Protein AF-A0A524LEE8-F1 (afdb_monomer_lite)

Radius of gyration: 18.77 Å; chains: 1; bounding box: 44×32×53 Å

pLDDT: mean 93.49, std 4.83, range [75.81, 98.56]

Structure (mmCIF, N/CA/C/O backbone):
data_AF-A0A524LEE8-F1
#
_entry.id   AF-A0A524LEE8-F1
#
loop_
_atom_site.group_PDB
_atom_site.id
_atom_site.type_symbol
_atom_site.label_atom_id
_atom_site.label_alt_id
_atom_site.label_comp_id
_atom_site.label_asym_id
_atom_site.label_entity_id
_atom_site.label_seq_id
_atom_site.pdbx_PDB_ins_code
_atom_site.Cartn_x
_atom_site.Cartn_y
_atom_site.Cartn_z
_atom_site.occupancy
_atom_site.B_iso_or_equiv
_atom_site.auth_seq_id
_atom_site.auth_comp_id
_atom_site.auth_asym_id
_atom_site.auth_atom_id
_atom_site.pdbx_PDB_model_num
ATOM 1 N N . MET A 1 1 ? -1.166 -15.591 4.546 1.00 90.12 1 MET A N 1
ATOM 2 C CA . MET A 1 1 ? -0.812 -14.166 4.415 1.00 90.12 1 MET A CA 1
ATOM 3 C C . MET A 1 1 ? 0.697 -14.022 4.285 1.00 90.12 1 MET A C 1
ATOM 5 O O . MET A 1 1 ? 1.405 -14.884 4.800 1.00 90.12 1 MET A O 1
ATOM 9 N N . HIS A 1 2 ? 1.173 -12.985 3.602 1.00 93.75 2 HIS A N 1
ATOM 10 C CA . HIS A 1 2 ? 2.594 -12.640 3.459 1.00 93.75 2 HIS A CA 1
ATOM 11 C C . HIS A 1 2 ? 2.936 -11.419 4.303 1.00 93.75 2 HIS A C 1
ATOM 13 O O . HIS A 1 2 ? 2.043 -10.639 4.612 1.00 93.75 2 HIS A O 1
ATOM 19 N N . VAL A 1 3 ? 4.200 -11.286 4.704 1.00 96.81 3 VAL A N 1
ATOM 20 C CA . VAL A 1 3 ? 4.709 -10.050 5.312 1.00 96.81 3 VAL A CA 1
ATOM 21 C C . VAL A 1 3 ? 5.010 -9.073 4.185 1.00 96.81 3 VAL A C 1
ATOM 23 O O . VAL A 1 3 ? 5.655 -9.454 3.213 1.00 96.81 3 VAL A O 1
ATOM 26 N N . ILE A 1 4 ? 4.554 -7.836 4.328 1.00 96.88 4 ILE A N 1
ATOM 27 C CA . ILE A 1 4 ? 4.753 -6.758 3.349 1.00 96.88 4 ILE A CA 1
ATOM 28 C C . ILE A 1 4 ? 5.341 -5.512 4.006 1.00 96.88 4 ILE A C 1
ATOM 30 O O . ILE A 1 4 ? 5.239 -4.411 3.496 1.00 96.88 4 ILE A O 1
ATOM 34 N N . GLY A 1 5 ? 5.922 -5.629 5.186 1.00 96.88 5 GLY A N 1
ATOM 35 C CA . GLY A 1 5 ? 6.502 -4.483 5.862 1.00 96.88 5 GLY A CA 1
ATOM 36 C C . GLY A 1 5 ? 6.683 -4.776 7.327 1.00 96.88 5 GLY A C 1
ATOM 37 O O . GLY A 1 5 ? 5.909 -5.527 7.923 1.00 96.88 5 GLY A O 1
ATOM 38 N N . GLU A 1 6 ? 7.714 -4.186 7.900 1.00 96.81 6 GLU A N 1
ATOM 39 C CA . GLU A 1 6 ? 7.994 -4.301 9.317 1.00 96.81 6 GLU A CA 1
ATOM 40 C C . GLU A 1 6 ? 8.474 -2.964 9.862 1.00 96.81 6 GLU A C 1
ATOM 42 O O . GLU A 1 6 ? 9.261 -2.266 9.230 1.00 96.81 6 GLU A O 1
ATOM 47 N N . ALA A 1 7 ? 8.029 -2.617 11.061 1.00 96.06 7 ALA A N 1
ATOM 48 C CA . ALA A 1 7 ? 8.667 -1.584 11.859 1.00 96.06 7 ALA A CA 1
ATOM 49 C 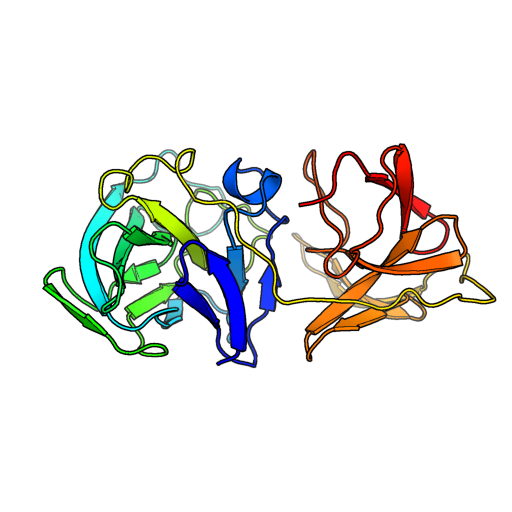C . ALA A 1 7 ? 8.424 -1.880 13.337 1.00 96.06 7 ALA A C 1
ATOM 51 O O . ALA A 1 7 ? 7.403 -2.450 13.709 1.00 96.06 7 ALA A O 1
ATOM 52 N N . LYS A 1 8 ? 9.385 -1.523 14.197 1.00 93.81 8 LYS A N 1
ATOM 53 C CA . LYS A 1 8 ? 9.302 -1.769 15.652 1.00 93.81 8 LYS A CA 1
ATOM 54 C C . LYS A 1 8 ? 9.015 -3.238 16.024 1.00 93.81 8 LYS A C 1
ATOM 56 O O . LYS A 1 8 ? 8.374 -3.497 17.031 1.00 93.81 8 LYS A O 1
ATOM 61 N N . GLY A 1 9 ? 9.487 -4.190 15.213 1.00 93.94 9 GLY A N 1
ATOM 62 C CA . GLY A 1 9 ? 9.236 -5.625 15.405 1.00 93.94 9 GLY A CA 1
ATOM 63 C C . GLY A 1 9 ? 7.819 -6.084 15.033 1.00 93.94 9 GLY A C 1
ATOM 64 O O . GLY A 1 9 ? 7.511 -7.266 15.158 1.00 93.94 9 GLY A O 1
ATOM 65 N N . ILE A 1 10 ? 6.962 -5.179 14.549 1.00 96.69 10 ILE A N 1
ATOM 66 C CA . ILE A 1 10 ? 5.590 -5.474 14.130 1.00 96.69 10 ILE A CA 1
ATOM 67 C C . ILE A 1 10 ? 5.581 -5.713 12.628 1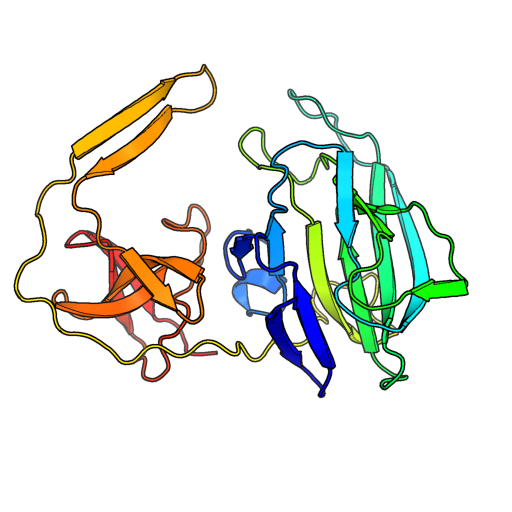.00 96.69 10 ILE A C 1
ATOM 69 O O . ILE A 1 10 ? 5.926 -4.827 11.843 1.00 96.69 10 ILE A O 1
ATOM 73 N N . LYS A 1 11 ? 5.143 -6.907 12.231 1.00 97.56 11 LYS A N 1
ATOM 74 C CA . LYS A 1 11 ? 5.019 -7.314 10.831 1.00 97.56 11 LYS A CA 1
ATOM 75 C C . LYS A 1 11 ? 3.611 -7.039 10.324 1.00 97.56 11 LYS A C 1
ATOM 77 O O . LYS A 1 11 ? 2.633 -7.488 10.916 1.00 97.56 11 LYS A O 1
ATOM 82 N N . LEU A 1 12 ? 3.519 -6.332 9.205 1.00 97.88 12 LEU A N 1
ATOM 83 C CA . LEU A 1 12 ? 2.273 -6.068 8.498 1.00 97.88 12 LEU A CA 1
ATOM 84 C C . LEU A 1 12 ? 2.023 -7.179 7.488 1.00 97.88 12 LEU A C 1
ATOM 86 O O . LEU A 1 12 ? 2.925 -7.558 6.733 1.00 97.88 12 LEU A O 1
ATOM 90 N N . HIS A 1 13 ? 0.797 -7.694 7.474 1.00 97.56 13 HIS A N 1
ATOM 91 C CA . HIS A 1 13 ? 0.438 -8.824 6.637 1.00 97.56 13 HIS A CA 1
ATOM 92 C C . HIS A 1 13 ? -0.667 -8.530 5.635 1.00 97.56 13 HIS A C 1
ATOM 94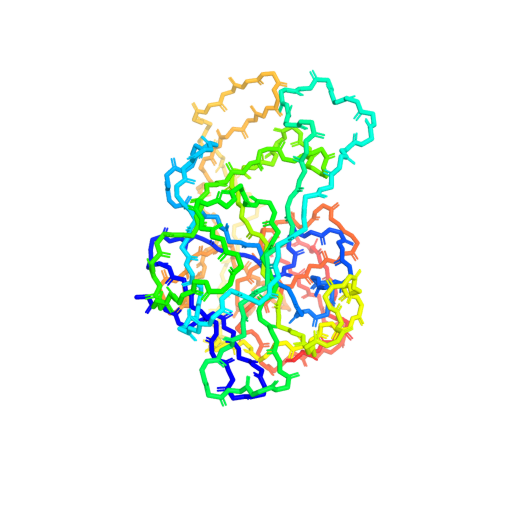 O O . HIS A 1 13 ? -1.576 -7.748 5.898 1.00 97.56 13 HIS A O 1
ATOM 100 N N . VAL A 1 14 ? -0.635 -9.265 4.524 1.00 96.19 14 VAL A N 1
ATOM 101 C CA . VAL A 1 14 ? -1.685 -9.231 3.503 1.00 96.19 14 VAL A CA 1
ATOM 102 C C . VAL A 1 14 ? -2.038 -10.625 2.980 1.00 96.19 14 VAL A C 1
ATOM 104 O O . VAL A 1 14 ? -1.241 -11.566 3.089 1.00 96.19 14 VAL A O 1
ATOM 107 N N . SER A 1 15 ? -3.251 -10.790 2.452 1.00 93.62 15 SER A N 1
ATOM 108 C CA . SER A 1 15 ? -3.676 -11.987 1.711 1.00 93.62 15 SER A CA 1
ATOM 109 C C . SER A 1 15 ? -2.759 -12.260 0.516 1.00 93.62 15 SER A C 1
ATOM 111 O O . SER A 1 15 ? -2.166 -11.343 -0.038 1.00 93.62 15 SER A O 1
ATOM 113 N N . LYS A 1 16 ? -2.581 -13.534 0.147 1.00 91.62 16 LYS A N 1
ATOM 114 C CA . LYS A 1 16 ? -1.546 -13.923 -0.833 1.00 91.62 16 LYS A CA 1
ATOM 115 C C . LYS A 1 16 ? -1.833 -13.474 -2.268 1.00 91.62 16 LYS A C 1
ATOM 117 O O . LYS A 1 16 ? -0.929 -13.423 -3.086 1.00 91.62 16 LYS A O 1
ATOM 122 N N . ASP A 1 17 ? -3.098 -13.231 -2.545 1.00 92.50 17 ASP A N 1
ATOM 123 C CA . ASP A 1 17 ? -3.688 -12.832 -3.815 1.00 92.50 17 ASP A CA 1
ATOM 124 C C . ASP A 1 17 ? -3.857 -11.312 -3.943 1.00 92.50 17 ASP A C 1
ATOM 126 O O . ASP A 1 17 ? -4.244 -10.825 -5.000 1.00 92.50 17 ASP A O 1
ATOM 130 N N . ALA A 1 18 ? -3.582 -10.555 -2.879 1.00 94.62 18 ALA A N 1
ATOM 131 C CA . ALA A 1 18 ? -3.672 -9.106 -2.910 1.00 94.62 18 ALA A CA 1
ATOM 132 C C . ALA A 1 18 ? -2.448 -8.484 -3.590 1.00 94.62 18 ALA A C 1
ATOM 134 O O . ALA A 1 18 ? -1.315 -8.945 -3.424 1.00 94.62 18 ALA A O 1
ATOM 135 N N . TYR A 1 19 ? -2.680 -7.365 -4.267 1.00 95.06 19 TYR A N 1
ATOM 136 C CA . TYR A 1 19 ? -1.620 -6.465 -4.700 1.00 95.06 19 TYR A CA 1
ATOM 137 C C . TYR A 1 19 ? -1.412 -5.382 -3.641 1.00 95.06 19 TYR A C 1
ATOM 139 O O . TYR A 1 19 ? -2.289 -5.116 -2.815 1.00 95.06 19 TYR A O 1
ATOM 147 N N . PHE A 1 20 ? -0.258 -4.728 -3.655 1.00 96.69 20 PHE A N 1
ATOM 148 C CA . PHE A 1 20 ? -0.006 -3.575 -2.801 1.00 96.69 20 PHE A CA 1
ATOM 149 C C . PHE A 1 20 ? 0.974 -2.611 -3.462 1.00 96.69 20 PHE A C 1
ATOM 151 O O . PHE A 1 20 ? 1.668 -2.974 -4.410 1.00 96.69 20 PHE A O 1
ATOM 158 N N . SER A 1 21 ? 1.034 -1.393 -2.933 1.00 97.12 21 SER A N 1
ATOM 159 C CA . SER A 1 21 ? 2.014 -0.391 -3.327 1.00 97.12 21 SER A CA 1
ATOM 160 C C . SER A 1 21 ? 2.431 0.481 -2.146 1.00 97.12 21 SER A C 1
ATOM 162 O O . SER A 1 21 ? 1.598 0.875 -1.332 1.00 97.12 21 SER A O 1
ATOM 164 N N . TYR A 1 22 ? 3.718 0.809 -2.065 1.00 96.94 22 TYR A N 1
ATOM 165 C CA . TYR A 1 22 ? 4.283 1.766 -1.113 1.00 96.94 22 TYR A CA 1
ATOM 166 C C . TYR A 1 22 ? 4.359 3.180 -1.676 1.00 96.94 22 TYR A C 1
ATOM 168 O O . TYR A 1 22 ? 4.347 4.119 -0.894 1.00 96.94 22 TYR A O 1
ATOM 176 N N . PHE A 1 23 ? 4.441 3.355 -2.996 1.00 96.00 23 PHE A N 1
ATOM 177 C CA . PHE A 1 23 ? 4.770 4.634 -3.634 1.00 96.00 23 PHE A CA 1
ATOM 178 C C . PHE A 1 23 ? 3.679 5.161 -4.584 1.00 96.00 23 PHE A C 1
ATOM 180 O O . PHE A 1 23 ? 3.813 6.265 -5.107 1.00 96.00 23 PHE A O 1
ATOM 187 N N . ASN A 1 24 ? 2.577 4.429 -4.795 1.00 94.75 24 ASN A N 1
ATOM 188 C CA . ASN A 1 24 ? 1.488 4.835 -5.695 1.00 94.75 24 ASN A CA 1
ATOM 189 C C . ASN A 1 24 ? 0.460 5.785 -5.048 1.00 94.75 24 ASN A C 1
ATOM 191 O O . ASN A 1 24 ? -0.748 5.567 -5.134 1.00 94.75 24 ASN A O 1
ATOM 195 N N . SER A 1 25 ? 0.911 6.848 -4.384 1.00 92.81 25 SER A N 1
ATOM 196 C CA . SER A 1 25 ? 0.008 7.819 -3.754 1.00 92.81 25 SER A CA 1
ATOM 197 C C . SER A 1 25 ? 0.730 9.138 -3.476 1.00 92.81 25 SER A C 1
ATOM 199 O O . SER A 1 25 ? 1.915 9.136 -3.160 1.00 92.81 25 SER A O 1
ATOM 201 N N . PRO A 1 26 ? 0.058 10.304 -3.567 1.00 91.25 26 PRO A N 1
ATOM 202 C CA . PRO A 1 26 ? 0.720 11.598 -3.410 1.00 91.25 26 PRO A CA 1
ATOM 203 C C . PRO A 1 26 ? 1.048 11.925 -1.947 1.00 91.25 26 PRO A C 1
ATOM 205 O O . PRO A 1 26 ? 1.711 12.929 -1.677 1.00 91.25 26 PRO A O 1
ATOM 208 N N . TYR A 1 27 ? 0.528 11.146 -0.995 1.00 90.81 27 TYR A N 1
ATOM 209 C CA . TYR A 1 27 ? 0.621 11.458 0.424 1.00 90.81 27 TYR A CA 1
ATOM 210 C C . TYR A 1 27 ? 2.004 11.138 0.991 1.00 90.81 27 TYR A C 1
ATOM 212 O O . TYR A 1 27 ? 2.654 10.167 0.618 1.00 90.81 27 TYR A O 1
ATOM 220 N N . SER A 1 28 ? 2.439 11.942 1.964 1.00 89.62 28 SER A N 1
ATOM 221 C CA . SER A 1 28 ? 3.804 11.900 2.507 1.00 89.62 28 SER A CA 1
ATOM 222 C C . SER A 1 28 ? 4.224 10.548 3.086 1.00 89.62 28 SER A C 1
ATOM 224 O O . SER A 1 28 ? 5.418 10.280 3.162 1.00 89.62 28 SER A O 1
ATOM 226 N N . GLY A 1 29 ? 3.275 9.718 3.531 1.00 92.31 29 GLY A N 1
ATOM 227 C CA . GLY A 1 29 ? 3.578 8.364 3.996 1.00 92.31 29 GLY A CA 1
ATOM 228 C C . GLY A 1 29 ? 4.224 7.522 2.893 1.00 92.31 29 GLY A C 1
ATOM 229 O O . GLY A 1 29 ? 5.223 6.852 3.140 1.00 92.31 29 GLY A O 1
ATOM 230 N N . HIS A 1 30 ? 3.739 7.650 1.659 1.00 95.06 30 HIS A N 1
ATOM 231 C CA . HIS A 1 30 ? 4.229 6.887 0.513 1.00 95.06 30 HIS A CA 1
ATOM 232 C C . HIS A 1 30 ? 5.615 7.344 0.062 1.00 95.06 30 HIS A C 1
ATOM 234 O O . HIS A 1 30 ? 6.507 6.525 -0.128 1.00 95.06 30 HIS A O 1
ATOM 240 N N . SER A 1 31 ? 5.881 8.653 0.056 1.00 91.06 31 SER A N 1
ATOM 241 C CA . SER A 1 31 ? 7.213 9.173 -0.293 1.00 91.06 31 SER A CA 1
ATOM 242 C C . SER A 1 31 ? 8.321 8.781 0.702 1.00 91.06 31 SER A C 1
ATOM 244 O O . SER A 1 31 ? 9.501 8.997 0.424 1.00 91.06 31 SER A O 1
ATOM 246 N N . HIS A 1 32 ? 7.965 8.249 1.876 1.00 91.19 32 HIS A N 1
ATOM 247 C CA . HIS A 1 32 ? 8.889 7.817 2.933 1.00 91.19 32 HIS A CA 1
ATOM 248 C C . HIS A 1 32 ? 8.815 6.311 3.222 1.00 91.19 32 HIS A C 1
ATOM 250 O O . HIS A 1 32 ? 9.348 5.884 4.242 1.00 91.19 32 HIS A O 1
ATOM 256 N N . ALA A 1 33 ? 8.139 5.519 2.378 1.00 93.94 33 ALA A N 1
ATOM 257 C CA . ALA A 1 33 ? 7.872 4.098 2.632 1.00 93.94 33 ALA A CA 1
ATOM 258 C C . ALA A 1 33 ? 7.288 3.831 4.037 1.00 93.94 33 ALA A C 1
ATOM 260 O O . ALA A 1 33 ? 7.629 2.858 4.701 1.00 93.94 33 ALA A O 1
ATOM 261 N N . ALA A 1 34 ? 6.430 4.728 4.520 1.00 96.12 34 ALA A N 1
ATOM 262 C CA . ALA A 1 34 ? 5.775 4.652 5.826 1.00 96.12 34 ALA A CA 1
ATOM 263 C C . ALA A 1 34 ? 4.296 4.237 5.727 1.00 96.12 34 ALA A C 1
ATOM 265 O O . ALA A 1 34 ? 3.607 4.148 6.744 1.00 96.12 34 ALA A O 1
ATOM 266 N N . ALA A 1 35 ? 3.813 4.005 4.506 1.00 96.81 35 ALA A N 1
ATOM 267 C CA . ALA A 1 35 ? 2.442 3.640 4.198 1.00 96.81 35 ALA A CA 1
ATOM 268 C C . ALA A 1 35 ? 2.382 2.596 3.080 1.00 96.81 35 ALA A C 1
ATOM 270 O O . ALA A 1 35 ? 3.295 2.514 2.256 1.00 96.81 35 A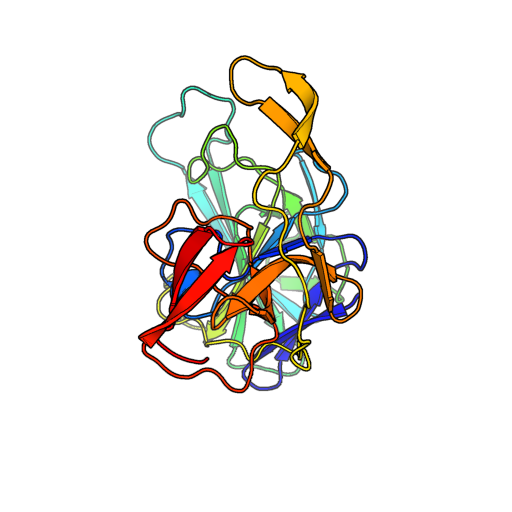LA A O 1
ATOM 271 N N . ILE A 1 36 ? 1.295 1.826 3.056 1.00 97.94 36 ILE A N 1
ATOM 272 C CA . ILE A 1 36 ? 1.016 0.842 2.012 1.00 97.94 36 ILE A CA 1
ATOM 273 C C . ILE A 1 36 ? -0.456 0.928 1.620 1.00 97.94 36 ILE A C 1
ATOM 275 O O . ILE A 1 36 ? -1.328 0.814 2.480 1.00 97.94 36 ILE A O 1
ATOM 279 N N . ASP A 1 37 ? -0.729 1.051 0.326 1.00 97.81 37 ASP A N 1
ATOM 280 C CA . ASP A 1 37 ? -2.062 0.828 -0.225 1.00 97.81 37 ASP A CA 1
ATOM 281 C C . ASP A 1 37 ? -2.182 -0.638 -0.632 1.00 97.81 37 ASP A C 1
ATOM 283 O O . ASP A 1 37 ? -1.371 -1.140 -1.409 1.00 97.81 37 ASP A O 1
ATOM 287 N N . ILE A 1 38 ? -3.179 -1.336 -0.097 1.00 97.88 38 ILE A N 1
ATOM 288 C CA . ILE A 1 38 ? -3.445 -2.749 -0.365 1.00 97.88 38 ILE A CA 1
ATOM 289 C C . ILE A 1 38 ? -4.694 -2.866 -1.224 1.00 97.88 38 ILE A C 1
ATOM 291 O O . ILE A 1 38 ? -5.772 -2.441 -0.813 1.00 97.88 38 ILE A O 1
ATOM 295 N N . TYR A 1 39 ? -4.550 -3.514 -2.374 1.00 96.69 39 TYR A N 1
ATOM 296 C CA . TYR A 1 39 ? -5.590 -3.753 -3.365 1.00 96.69 39 TYR A CA 1
ATOM 297 C C . TYR A 1 39 ? -6.053 -5.213 -3.258 1.00 96.69 39 TYR A C 1
ATOM 299 O O . TYR A 1 39 ? -5.324 -6.124 -3.671 1.00 96.69 39 TYR A O 1
ATOM 307 N N . PRO A 1 40 ? -7.242 -5.473 -2.689 1.00 94.88 40 PRO A N 1
ATOM 308 C CA . PRO A 1 40 ? -7.777 -6.824 -2.609 1.00 94.88 40 PRO A CA 1
ATOM 309 C C . PRO A 1 40 ? -8.064 -7.419 -3.993 1.00 94.88 40 PRO A C 1
ATOM 311 O O . PRO A 1 40 ? -8.454 -6.709 -4.921 1.00 94.88 40 PRO A O 1
ATOM 314 N N . TYR A 1 41 ? -7.977 -8.746 -4.098 1.00 91.31 41 TYR A N 1
ATOM 315 C CA . TYR A 1 41 ? -8.212 -9.480 -5.346 1.00 91.31 41 TYR A CA 1
ATOM 316 C C . TYR A 1 41 ? -9.649 -9.379 -5.885 1.00 91.31 41 TYR A C 1
ATOM 318 O O . TYR A 1 41 ? -9.887 -9.592 -7.065 1.00 91.31 41 TYR A O 1
ATOM 326 N N . HIS A 1 42 ? -10.641 -9.053 -5.050 1.00 84.88 42 HIS A N 1
ATOM 327 C CA . HIS A 1 42 ? -12.031 -8.972 -5.516 1.00 84.88 42 HIS A CA 1
ATOM 328 C C . HIS A 1 42 ? -12.274 -7.819 -6.500 1.00 84.88 42 HIS A C 1
ATOM 330 O O . HIS A 1 42 ? -13.295 -7.828 -7.171 1.00 84.88 42 HIS A O 1
ATOM 336 N N . HIS A 1 43 ? -11.388 -6.815 -6.564 1.00 84.12 43 HIS A N 1
ATOM 337 C CA . HIS A 1 43 ? -11.452 -5.663 -7.480 1.00 84.12 43 HIS A CA 1
ATOM 338 C C . HIS A 1 43 ? -12.773 -4.854 -7.496 1.00 84.12 43 HIS A C 1
ATOM 340 O O . HIS A 1 43 ? -12.906 -3.912 -8.273 1.00 84.12 43 HIS A O 1
ATOM 346 N N . GLU A 1 44 ? -13.717 -5.150 -6.598 1.00 89.44 44 GLU A N 1
ATOM 347 C CA . GLU A 1 44 ? -14.995 -4.446 -6.426 1.00 89.44 44 GLU A CA 1
ATOM 348 C C . GLU A 1 44 ? -15.059 -3.617 -5.131 1.00 89.44 44 GLU A C 1
ATOM 350 O O . GLU A 1 44 ? -14.539 -4.014 -4.090 1.00 89.44 44 GLU A O 1
ATOM 355 N N . TRP A 1 45 ? -15.720 -2.458 -5.168 1.00 95.06 45 TRP A N 1
ATOM 356 C CA . TRP A 1 45 ? -15.996 -1.675 -3.956 1.00 95.06 45 TRP A CA 1
ATOM 357 C C . TRP A 1 45 ? -16.981 -2.409 -3.039 1.00 95.06 45 TRP A C 1
ATOM 359 O O . TRP A 1 45 ? -17.868 -3.110 -3.515 1.00 95.06 45 TRP A O 1
ATOM 369 N N . GLY A 1 46 ? -16.845 -2.239 -1.722 1.00 96.38 46 GLY A N 1
ATOM 370 C CA . GLY A 1 46 ? -17.662 -2.950 -0.733 1.00 96.38 46 GLY A CA 1
ATOM 371 C C . GLY A 1 46 ? -17.169 -4.366 -0.412 1.00 96.38 46 GLY A C 1
ATOM 372 O O . GLY A 1 46 ? -17.699 -4.999 0.500 1.00 96.38 46 GLY A O 1
ATOM 373 N N . GLY A 1 47 ? -16.134 -4.859 -1.101 1.00 96.38 47 GLY A N 1
ATOM 374 C CA . GLY A 1 47 ? -15.506 -6.138 -0.770 1.00 96.38 47 GLY A CA 1
ATOM 375 C C . GLY A 1 47 ? -14.696 -6.096 0.538 1.00 96.38 47 GLY A C 1
ATOM 376 O O . GLY A 1 47 ? -14.401 -5.008 1.048 1.00 96.38 47 GLY A O 1
ATOM 377 N N . PRO A 1 48 ? -14.371 -7.268 1.115 1.00 97.06 48 PRO A N 1
ATOM 378 C CA . PRO A 1 48 ? -13.856 -7.392 2.476 1.00 97.06 48 PRO A CA 1
ATOM 379 C C . PRO A 1 48 ? -12.452 -6.805 2.659 1.00 97.06 48 PRO A C 1
ATOM 381 O O . PRO A 1 48 ? -11.541 -7.051 1.871 1.00 97.06 48 PRO A O 1
ATOM 384 N N . VAL A 1 49 ? -12.259 -6.108 3.778 1.00 97.81 49 VAL A N 1
ATOM 385 C CA . VAL A 1 49 ? -10.949 -5.682 4.286 1.00 97.81 49 VAL A CA 1
ATOM 386 C C . VAL A 1 49 ? -10.578 -6.570 5.464 1.00 97.81 49 VAL A C 1
ATOM 388 O O . VAL A 1 49 ? -11.385 -6.768 6.375 1.00 97.81 49 VAL A O 1
ATOM 391 N N . VAL A 1 50 ? -9.351 -7.090 5.455 1.00 97.62 50 VAL A N 1
ATOM 392 C CA . VAL A 1 50 ? -8.844 -7.997 6.490 1.00 97.62 50 VAL A CA 1
ATOM 393 C C . VAL A 1 50 ? -7.793 -7.333 7.371 1.00 97.62 50 VAL A C 1
ATOM 395 O O . VAL A 1 50 ? -7.037 -6.471 6.918 1.00 97.62 50 VAL A O 1
ATOM 398 N N . SER A 1 51 ? -7.720 -7.752 8.634 1.00 98.19 51 SER A N 1
ATOM 399 C CA . SER A 1 51 ? -6.747 -7.220 9.584 1.00 98.19 51 SER A CA 1
ATOM 400 C C . SER A 1 51 ? -5.311 -7.601 9.193 1.00 98.19 51 SER A C 1
ATOM 402 O O . SER A 1 51 ? -5.020 -8.793 9.033 1.00 98.19 51 SER A O 1
ATOM 404 N N . PRO A 1 52 ? -4.372 -6.638 9.110 1.00 97.94 52 PRO A N 1
ATOM 405 C CA . PRO A 1 52 ? -2.965 -6.923 8.831 1.00 97.94 52 PRO A CA 1
ATOM 406 C C . PRO A 1 52 ? -2.205 -7.483 10.045 1.00 97.94 52 PRO A C 1
ATOM 408 O O . PRO A 1 52 ? -1.090 -7.977 9.881 1.00 97.94 52 PRO A O 1
ATOM 411 N N . VAL A 1 53 ? -2.778 -7.409 11.252 1.00 98.31 53 VAL A N 1
ATOM 412 C CA . VAL A 1 53 ? -2.156 -7.818 12.524 1.00 98.31 53 VAL A CA 1
ATOM 413 C C . VAL A 1 53 ? -3.175 -8.485 13.456 1.00 98.31 53 VAL A C 1
ATOM 415 O O . VAL A 1 53 ? -4.380 -8.290 13.303 1.00 98.31 53 VAL A O 1
ATOM 418 N N . THR A 1 54 ? -2.699 -9.257 14.431 1.00 98.44 54 THR A N 1
ATOM 419 C CA . THR A 1 54 ? -3.518 -9.687 15.576 1.00 98.44 54 THR A CA 1
ATOM 420 C C . THR A 1 54 ? -3.472 -8.604 16.648 1.00 98.44 54 THR A C 1
ATOM 422 O O . THR A 1 54 ? -2.405 -8.050 16.921 1.00 98.44 54 THR A O 1
ATOM 425 N N . GLY A 1 55 ? -4.616 -8.267 17.238 1.00 98.19 55 GLY A N 1
ATOM 426 C CA . GLY A 1 55 ? -4.671 -7.216 18.244 1.00 98.19 55 GLY A CA 1
ATOM 427 C C . GLY A 1 55 ? -6.078 -6.764 18.599 1.00 98.19 55 GLY A C 1
ATOM 428 O O . GLY A 1 55 ? -7.063 -7.472 18.385 1.00 98.19 55 GLY A O 1
ATOM 429 N N . LYS A 1 56 ? -6.169 -5.557 19.156 1.00 98.31 56 LYS A N 1
ATOM 430 C CA . LYS A 1 56 ? -7.423 -4.960 19.623 1.00 98.31 56 LYS A CA 1
ATOM 431 C C . LYS A 1 56 ? -7.742 -3.681 18.864 1.00 98.31 56 LYS A C 1
ATOM 433 O O . LYS A 1 56 ? -6.874 -2.829 18.689 1.00 98.31 56 LYS A O 1
ATOM 438 N N . LEU A 1 57 ? -8.998 -3.505 18.464 1.00 98.38 57 LEU A N 1
ATOM 439 C CA . LEU A 1 57 ? -9.479 -2.242 17.915 1.00 98.38 57 LEU A CA 1
ATOM 440 C C . LEU A 1 57 ? -9.558 -1.219 19.048 1.00 98.38 57 LEU A C 1
ATOM 442 O O . LEU A 1 57 ? -10.412 -1.313 19.927 1.00 98.38 57 LEU A O 1
ATOM 446 N N . VAL A 1 58 ? -8.666 -0.235 19.038 1.00 97.88 58 VAL A N 1
ATOM 447 C CA . VAL A 1 58 ? -8.582 0.791 20.092 1.00 97.88 58 VAL A CA 1
ATOM 448 C C . VAL A 1 58 ? -9.204 2.116 19.681 1.00 97.88 58 VAL A C 1
ATOM 450 O O . VAL A 1 58 ? -9.438 2.969 20.535 1.00 97.88 58 VAL A O 1
ATOM 453 N N . ARG A 1 59 ? -9.456 2.311 18.381 1.00 97.94 59 ARG A N 1
ATOM 454 C CA . ARG A 1 59 ? -10.098 3.525 17.878 1.00 97.94 59 ARG A CA 1
ATOM 455 C C . ARG A 1 59 ? -10.764 3.327 16.524 1.00 97.94 59 ARG A C 1
ATOM 457 O O . ARG A 1 59 ? -10.187 2.709 15.636 1.00 97.94 59 ARG A O 1
ATOM 464 N N . ILE A 1 60 ? -11.919 3.948 16.336 1.00 98.19 60 ILE A N 1
ATOM 465 C CA . ILE A 1 60 ? -12.612 4.107 15.063 1.00 98.19 60 ILE A CA 1
ATOM 466 C C . ILE A 1 60 ? -13.046 5.568 14.957 1.00 98.19 60 ILE A C 1
ATOM 468 O O . ILE A 1 60 ? -13.721 6.117 15.824 1.00 98.19 60 ILE A O 1
ATOM 472 N N . ARG A 1 61 ? -12.673 6.231 13.866 1.00 97.69 61 ARG A N 1
ATOM 473 C CA . ARG A 1 61 ? -13.076 7.609 13.584 1.00 97.69 61 ARG A CA 1
ATOM 474 C C . ARG A 1 61 ? -13.769 7.683 12.239 1.00 97.69 61 ARG A C 1
ATOM 476 O O . ARG A 1 61 ? -13.113 7.585 11.209 1.00 97.69 61 ARG A O 1
ATOM 483 N N . LYS A 1 62 ? -15.069 7.964 12.266 1.00 97.62 62 LYS A N 1
ATOM 484 C CA . LYS A 1 62 ? -15.844 8.357 11.087 1.00 97.62 62 LYS A CA 1
ATOM 485 C C . LYS A 1 62 ? -15.637 9.846 10.799 1.00 97.62 62 LYS A C 1
ATOM 487 O O . LYS A 1 62 ? -15.721 10.668 11.711 1.00 97.62 62 LYS A O 1
ATOM 492 N N . THR A 1 63 ? -15.376 10.194 9.545 1.00 96.75 63 THR A N 1
ATOM 493 C CA . THR A 1 63 ? -15.156 11.573 9.088 1.00 96.75 63 THR A CA 1
ATOM 494 C C . THR A 1 63 ? -16.072 11.866 7.909 1.00 96.75 63 THR A C 1
ATOM 496 O O . THR A 1 63 ? -16.067 11.124 6.934 1.00 96.75 63 THR A O 1
ATOM 499 N N . THR A 1 64 ? -16.862 12.937 7.986 1.00 97.25 64 THR A N 1
ATOM 500 C CA . THR A 1 64 ? -17.662 13.414 6.848 1.00 97.25 64 THR A CA 1
ATOM 501 C C . THR A 1 64 ? -16.750 14.020 5.790 1.00 97.25 64 THR A C 1
ATOM 503 O O . THR A 1 64 ? -15.873 14.824 6.111 1.00 97.25 64 THR A O 1
ATOM 506 N N . MET A 1 65 ? -16.964 13.648 4.533 1.00 95.69 65 MET A N 1
ATOM 507 C CA . MET A 1 65 ? -16.148 14.089 3.409 1.00 95.69 65 MET A CA 1
ATOM 508 C C . MET A 1 65 ? -16.684 15.390 2.801 1.00 95.69 65 MET A C 1
ATOM 510 O O . MET A 1 65 ? -17.878 15.666 2.859 1.00 95.69 65 MET A O 1
ATOM 514 N N . GLY A 1 66 ? -15.778 16.185 2.219 1.00 93.88 66 GLY A N 1
ATOM 515 C CA . GLY A 1 66 ? -16.020 17.556 1.743 1.00 93.88 66 GLY A CA 1
ATOM 516 C C . GLY A 1 66 ? -16.943 17.673 0.526 1.00 93.88 66 GLY A C 1
ATOM 517 O O . GLY A 1 66 ? -18.101 17.293 0.579 1.00 93.88 66 GLY A O 1
ATOM 518 N N . MET A 1 67 ? -16.477 18.240 -0.587 1.00 94.25 67 MET A N 1
ATOM 519 C CA . MET A 1 67 ? -17.308 18.353 -1.796 1.00 94.25 67 MET A CA 1
ATOM 520 C C . MET A 1 67 ? -17.541 16.986 -2.445 1.00 94.25 67 MET A C 1
ATOM 522 O O . MET A 1 67 ? -16.638 16.148 -2.454 1.00 94.25 67 MET A O 1
ATOM 526 N N . LYS A 1 68 ? -18.746 16.765 -2.985 1.00 95.06 68 LYS A N 1
ATOM 527 C CA . LYS A 1 68 ? -19.083 15.556 -3.749 1.00 95.06 68 LYS A CA 1
ATOM 528 C C . LYS A 1 68 ? -18.248 15.506 -5.033 1.00 95.06 68 LYS A C 1
ATOM 530 O O . LYS A 1 68 ? -18.004 16.541 -5.648 1.00 95.06 68 LYS A O 1
ATOM 535 N N . LYS A 1 69 ? -17.800 14.309 -5.409 1.00 94.00 69 LYS A N 1
ATOM 536 C CA . LYS A 1 69 ? -17.087 14.064 -6.667 1.00 94.00 69 LYS A CA 1
ATOM 537 C C . LYS A 1 69 ? -18.078 13.850 -7.815 1.00 94.00 69 LYS A C 1
ATOM 539 O O . LYS A 1 69 ? -19.241 13.526 -7.590 1.00 94.00 69 LYS A O 1
ATOM 544 N N . GLU A 1 70 ? -17.598 14.011 -9.041 1.00 93.25 70 GLU A N 1
ATOM 545 C CA . GLU A 1 70 ? -18.383 13.788 -10.267 1.00 93.25 70 GLU A CA 1
ATOM 546 C C . GLU A 1 70 ? -18.659 12.298 -10.540 1.00 93.25 70 GLU A C 1
ATOM 548 O O . GLU A 1 70 ? -19.514 11.961 -11.349 1.00 93.25 70 GLU A O 1
ATOM 553 N N . PHE A 1 71 ? -17.989 11.401 -9.814 1.00 91.81 71 PHE A N 1
ATOM 554 C CA . PHE A 1 71 ? -18.185 9.953 -9.847 1.00 91.81 71 PHE A CA 1
ATOM 555 C C . PHE A 1 71 ? -18.724 9.437 -8.496 1.00 91.81 71 PHE A C 1
ATOM 557 O O . PHE A 1 71 ? -18.624 10.145 -7.487 1.00 91.81 71 PHE A O 1
ATOM 564 N N . PRO A 1 72 ? -19.296 8.214 -8.434 1.00 93.38 72 PRO A N 1
ATOM 565 C CA . PRO A 1 72 ? -19.845 7.657 -7.197 1.00 93.38 72 PRO A CA 1
ATOM 566 C C . PRO A 1 72 ? -18.799 7.579 -6.083 1.00 93.38 72 PRO A C 1
ATOM 568 O O . PRO A 1 72 ? -17.714 7.044 -6.289 1.00 93.38 72 PRO A O 1
ATOM 571 N N . THR A 1 73 ? -19.132 8.090 -4.902 1.00 96.50 73 THR A N 1
ATOM 572 C CA . THR A 1 73 ? -18.285 8.070 -3.701 1.00 96.50 73 THR A CA 1
ATOM 573 C C . THR A 1 73 ? -19.158 8.062 -2.461 1.00 96.50 73 THR A C 1
ATOM 575 O O . THR A 1 73 ? -20.251 8.629 -2.494 1.00 96.50 73 THR A O 1
ATOM 578 N N . GLU A 1 74 ? -18.627 7.556 -1.357 1.00 96.50 74 GLU A N 1
ATOM 579 C CA . GLU A 1 74 ? -19.262 7.676 -0.047 1.00 96.50 74 GLU A CA 1
ATOM 580 C C . GLU A 1 74 ? -19.201 9.113 0.501 1.00 96.50 74 GLU A C 1
ATOM 582 O O . GLU A 1 74 ? -18.312 9.912 0.178 1.00 96.50 74 GLU A O 1
ATOM 587 N N . ASP A 1 75 ? -20.150 9.444 1.376 1.00 96.81 75 ASP A N 1
ATOM 588 C CA . ASP A 1 75 ? -20.204 10.735 2.078 1.00 96.81 75 ASP A CA 1
ATOM 589 C C . ASP A 1 75 ? -19.290 10.773 3.313 1.00 96.81 75 ASP A C 1
ATOM 591 O O . ASP A 1 75 ? -19.077 11.830 3.916 1.00 96.81 75 ASP A O 1
ATOM 595 N N . TYR A 1 76 ? -18.728 9.622 3.683 1.00 97.00 76 TYR A N 1
ATOM 596 C CA . TYR A 1 76 ? -17.880 9.441 4.851 1.00 97.00 76 TYR A CA 1
ATOM 597 C C . TYR A 1 76 ? -16.651 8.603 4.521 1.00 97.00 76 TYR A C 1
ATOM 599 O O . TYR A 1 76 ? -16.666 7.772 3.618 1.00 97.00 76 TYR A O 1
ATOM 607 N N . ASP A 1 77 ? -15.614 8.792 5.323 1.00 97.62 77 ASP A N 1
ATOM 608 C CA . ASP A 1 77 ? -14.446 7.925 5.386 1.00 97.62 77 ASP A CA 1
ATOM 609 C C . ASP A 1 77 ? -14.182 7.517 6.838 1.00 97.62 77 ASP A C 1
ATOM 611 O O . ASP A 1 77 ? -14.713 8.118 7.782 1.00 97.62 77 ASP A O 1
ATOM 615 N N . PHE A 1 78 ? -13.359 6.497 7.027 1.00 97.94 78 PHE A N 1
ATOM 616 C CA . PHE A 1 78 ? -13.053 5.931 8.327 1.00 97.94 78 PHE A CA 1
ATOM 617 C C . PHE A 1 78 ? -11.550 5.797 8.519 1.00 97.94 78 PHE A C 1
ATOM 619 O O . PHE A 1 78 ? -10.823 5.389 7.619 1.00 97.94 78 PHE A O 1
ATOM 626 N N . GLY A 1 79 ? -11.101 6.107 9.732 1.00 97.75 79 GLY A N 1
ATOM 627 C CA . GLY A 1 79 ? -9.829 5.629 10.254 1.00 97.75 79 GLY A CA 1
ATOM 628 C C . GLY A 1 79 ? -10.077 4.596 11.344 1.00 97.75 79 GLY A C 1
ATOM 629 O O . GLY A 1 79 ? -10.875 4.842 12.246 1.00 97.75 79 GLY A O 1
ATOM 630 N N . ILE A 1 80 ? -9.380 3.470 11.285 1.00 98.56 80 ILE A N 1
ATOM 631 C CA . ILE A 1 80 ? -9.423 2.392 12.277 1.00 98.56 80 ILE A CA 1
ATOM 632 C C . ILE A 1 80 ? -8.019 2.252 12.865 1.00 98.56 80 ILE A C 1
ATOM 634 O O . ILE A 1 80 ? -7.039 2.349 12.133 1.00 98.56 80 ILE A O 1
ATOM 638 N N . ALA A 1 81 ? -7.902 2.070 14.177 1.00 98.31 81 ALA A N 1
ATOM 639 C CA . ALA A 1 81 ? -6.646 1.771 14.853 1.00 98.31 81 ALA A CA 1
ATOM 640 C C . ALA A 1 81 ? -6.726 0.397 15.502 1.00 98.31 81 ALA A C 1
ATOM 642 O O . ALA A 1 81 ? -7.564 0.177 16.381 1.00 98.31 81 ALA A O 1
ATOM 643 N N . ILE A 1 82 ? -5.818 -0.487 15.109 1.00 98.56 82 ILE A N 1
ATOM 644 C CA . ILE A 1 82 ? -5.609 -1.774 15.763 1.00 98.56 82 ILE A CA 1
ATOM 645 C C . ILE A 1 82 ? -4.298 -1.682 16.537 1.00 98.56 82 ILE A C 1
ATOM 647 O O . ILE A 1 82 ? -3.253 -1.424 15.946 1.00 98.56 82 ILE A O 1
ATOM 651 N N . GLN A 1 83 ? -4.352 -1.861 17.851 1.00 98.19 83 GLN A N 1
ATOM 652 C CA . GLN A 1 83 ? -3.167 -2.011 18.689 1.00 98.19 83 GLN A CA 1
ATOM 653 C C . GLN A 1 83 ? -2.720 -3.478 18.628 1.00 98.19 83 GLN A C 1
ATOM 655 O O . GLN A 1 83 ? -3.514 -4.343 19.015 1.00 98.19 83 GLN A O 1
ATOM 660 N N . PRO A 1 84 ? -1.514 -3.782 18.114 1.00 97.75 84 PRO A N 1
ATOM 661 C CA . PRO A 1 84 ? -0.995 -5.147 18.081 1.00 97.75 84 PRO A CA 1
ATOM 662 C C . PRO A 1 84 ? -0.848 -5.734 19.489 1.00 97.75 84 PRO A C 1
ATOM 664 O O . PRO A 1 84 ? -0.505 -5.014 20.421 1.00 97.75 84 PRO A O 1
ATOM 667 N N . GLU A 1 85 ? -1.080 -7.037 19.646 1.00 94.31 85 GLU A N 1
ATOM 668 C CA . GLU A 1 85 ? -1.020 -7.699 20.964 1.00 94.31 85 GLU A CA 1
ATOM 669 C C . GLU A 1 85 ? 0.372 -7.644 21.619 1.00 94.31 85 GLU A C 1
ATOM 671 O O . GLU A 1 85 ? 0.478 -7.466 22.829 1.00 94.31 85 GLU A O 1
ATOM 676 N N . ASP A 1 86 ? 1.430 -7.700 20.807 1.00 87.75 86 ASP A N 1
ATOM 677 C CA . ASP A 1 86 ? 2.824 -7.704 21.266 1.00 87.75 86 ASP A CA 1
ATOM 678 C C . ASP A 1 86 ? 3.440 -6.294 21.373 1.00 87.75 86 ASP A C 1
ATOM 680 O O . ASP A 1 86 ? 4.657 -6.151 21.512 1.00 87.75 86 ASP A O 1
ATOM 684 N N . CYS A 1 87 ? 2.640 -5.225 21.262 1.00 92.44 87 CYS A N 1
ATOM 685 C CA . CYS A 1 87 ? 3.150 -3.856 21.323 1.00 92.44 87 CYS A CA 1
ATOM 686 C C . CYS A 1 87 ? 2.138 -2.860 21.898 1.00 92.44 87 CYS A C 1
ATOM 688 O O . CYS A 1 87 ? 1.140 -2.500 21.273 1.00 92.44 87 CYS A O 1
ATOM 690 N N . GLU A 1 88 ? 2.456 -2.334 23.079 1.00 90.94 88 GLU A N 1
ATOM 691 C CA . GLU A 1 88 ? 1.581 -1.402 23.789 1.00 90.94 88 GLU A CA 1
ATOM 692 C C . GLU A 1 88 ? 1.688 0.049 23.286 1.00 90.94 88 GLU A C 1
ATOM 694 O O . GLU A 1 88 ? 0.751 0.823 23.468 1.00 90.94 88 GLU A O 1
ATOM 699 N N . ASP A 1 89 ? 2.786 0.450 22.635 1.00 93.62 89 ASP A N 1
ATOM 700 C CA . ASP A 1 89 ? 3.050 1.850 22.267 1.00 93.62 89 ASP A CA 1
ATOM 701 C C . ASP A 1 89 ? 2.808 2.188 20.783 1.00 93.62 89 ASP A C 1
ATOM 703 O O . ASP A 1 89 ? 2.987 3.345 20.374 1.00 93.62 89 ASP A O 1
ATOM 707 N N . ALA A 1 90 ? 2.329 1.227 19.988 1.00 96.50 90 ALA A N 1
ATOM 708 C CA . ALA A 1 90 ? 2.047 1.397 18.565 1.00 96.50 90 ALA A CA 1
ATOM 709 C C . ALA A 1 90 ? 0.617 1.000 18.172 1.00 96.50 90 ALA A C 1
ATOM 711 O O . ALA A 1 90 ? -0.079 0.256 18.858 1.00 96.50 90 ALA A O 1
ATOM 712 N N . ILE A 1 91 ? 0.189 1.503 17.017 1.00 97.75 91 ILE A N 1
ATOM 713 C CA . ILE A 1 91 ? -1.038 1.111 16.329 1.00 97.75 91 ILE A CA 1
ATOM 714 C C . ILE A 1 91 ? -0.757 0.889 14.849 1.00 97.75 91 ILE A C 1
ATOM 716 O O . ILE A 1 91 ? 0.069 1.580 14.247 1.00 97.75 91 ILE A O 1
ATOM 720 N N . VAL A 1 92 ? -1.518 -0.021 14.253 1.00 98.12 92 VAL A N 1
ATOM 721 C CA . VAL A 1 92 ? -1.730 -0.070 12.811 1.00 98.12 92 VAL A CA 1
ATOM 722 C C . VAL A 1 92 ? -2.980 0.736 12.497 1.00 98.12 92 VAL A C 1
ATOM 724 O O . VAL A 1 92 ? -4.081 0.399 12.940 1.00 98.12 92 VAL A O 1
ATOM 727 N N . ARG A 1 93 ? -2.802 1.831 11.762 1.00 98.06 93 ARG A N 1
ATOM 728 C CA . ARG A 1 93 ? -3.897 2.658 11.268 1.00 98.06 93 ARG A CA 1
ATOM 729 C C . ARG A 1 93 ? -4.339 2.149 9.907 1.00 98.06 93 ARG A C 1
ATOM 731 O O . ARG A 1 93 ? -3.496 1.884 9.061 1.00 98.06 93 ARG A O 1
ATOM 738 N N . ILE A 1 94 ? -5.647 2.058 9.707 1.00 98.38 94 ILE A N 1
ATOM 739 C CA . ILE A 1 94 ? -6.273 1.596 8.469 1.00 98.38 94 ILE A CA 1
ATOM 740 C C . ILE A 1 94 ? -7.262 2.665 8.007 1.00 98.38 94 ILE A C 1
ATOM 742 O O . ILE A 1 94 ? -8.096 3.097 8.805 1.00 98.38 94 ILE A O 1
ATOM 746 N N . LEU A 1 95 ? -7.163 3.109 6.753 1.00 97.56 95 LEU A N 1
ATOM 747 C CA . LEU A 1 95 ? -8.086 4.072 6.139 1.00 97.56 95 LEU A CA 1
ATOM 748 C C . LEU A 1 95 ? -8.867 3.434 4.983 1.00 97.56 95 LEU A C 1
ATOM 750 O O . LEU A 1 95 ? -8.482 2.380 4.474 1.00 97.56 95 LEU A O 1
ATOM 754 N N . HIS A 1 96 ? -9.947 4.096 4.557 1.00 97.38 96 HIS A N 1
ATOM 755 C CA . HIS A 1 96 ? -10.778 3.686 3.416 1.00 97.38 96 HIS A CA 1
ATOM 756 C C . HIS A 1 96 ? -11.455 2.318 3.609 1.00 97.38 96 HIS A C 1
ATOM 758 O O . HIS A 1 96 ? -11.703 1.572 2.661 1.00 97.38 96 HIS A O 1
ATOM 764 N N . CYS A 1 97 ? -11.802 2.011 4.862 1.00 98.00 97 CYS A N 1
ATOM 765 C CA . CYS A 1 97 ? -12.490 0.790 5.264 1.00 98.00 97 CYS A CA 1
ATOM 766 C C . CYS A 1 97 ? -13.710 1.126 6.131 1.00 98.00 97 CYS A C 1
ATOM 768 O O . CYS A 1 97 ? -13.546 1.617 7.246 1.00 98.00 97 CYS A O 1
ATOM 770 N N . SER A 1 98 ? -14.925 0.823 5.669 1.00 98.19 98 SER A N 1
ATOM 771 C CA . SER A 1 98 ? -16.122 0.879 6.515 1.00 98.19 98 SER A CA 1
ATOM 772 C C . SER A 1 98 ? -16.095 -0.285 7.510 1.00 98.19 98 SER A C 1
ATOM 774 O O . SER A 1 98 ? -16.195 -1.436 7.075 1.00 98.19 98 SER A O 1
ATOM 776 N N . PRO A 1 99 ? -15.952 -0.030 8.823 1.00 98.25 99 PRO A N 1
ATOM 777 C CA . PRO A 1 99 ? -15.769 -1.086 9.812 1.00 98.25 99 PRO A CA 1
ATOM 778 C C . PRO A 1 99 ? -17.047 -1.909 10.011 1.00 98.25 99 PRO A C 1
ATOM 780 O O . PRO A 1 99 ? -18.147 -1.359 10.056 1.00 98.25 99 PRO A O 1
ATOM 783 N N . SER A 1 100 ? -16.893 -3.220 10.200 1.00 98.12 100 SER A N 1
ATOM 784 C CA . SER A 1 100 ? -17.957 -4.131 10.663 1.00 98.12 100 SER A CA 1
ATOM 785 C C . SER A 1 100 ? -17.857 -4.457 12.158 1.00 98.12 100 SER A C 1
ATOM 787 O O . SER A 1 100 ? -18.724 -5.135 12.705 1.00 98.12 100 SER A O 1
ATOM 789 N N . LEU A 1 101 ? -16.792 -3.983 12.806 1.00 97.88 101 LEU A N 1
ATOM 790 C CA . LEU A 1 101 ? -16.458 -4.198 14.213 1.00 97.88 101 LEU A CA 1
ATOM 791 C C . LEU A 1 101 ? -16.516 -2.875 14.990 1.00 97.88 101 LEU A C 1
ATOM 793 O O . LEU A 1 101 ? -16.579 -1.793 14.399 1.00 97.88 101 LEU A O 1
ATOM 797 N N . LYS A 1 102 ? -16.475 -2.950 16.322 1.00 98.06 102 LYS A N 1
ATOM 798 C CA . LYS A 1 102 ? -16.483 -1.788 17.226 1.00 98.06 102 LYS A CA 1
ATOM 799 C C . LYS A 1 102 ? -15.178 -1.673 18.013 1.00 98.06 102 LYS A C 1
ATOM 801 O O . LYS A 1 102 ? -14.410 -2.622 18.151 1.00 98.06 102 LYS A O 1
ATOM 806 N N . GLU A 1 103 ? -14.933 -0.482 18.556 1.00 98.50 103 GLU A N 1
ATOM 807 C CA . GLU A 1 103 ? -13.850 -0.279 19.519 1.00 98.50 103 GLU A CA 1
ATOM 808 C C . GLU A 1 103 ? -14.005 -1.246 20.701 1.00 98.50 103 GLU A C 1
ATOM 810 O O . GLU A 1 103 ? -15.099 -1.433 21.236 1.00 98.50 103 GLU A O 1
ATOM 815 N N . GLY A 1 104 ? -12.896 -1.856 21.109 1.00 98.31 104 GLY A N 1
ATOM 816 C CA . GLY A 1 104 ? -12.860 -2.883 22.140 1.00 98.31 104 GLY A CA 1
ATOM 817 C C . GLY A 1 104 ? -12.815 -4.314 21.605 1.00 98.31 104 GLY A C 1
ATOM 818 O O . GLY A 1 104 ? -12.365 -5.185 22.348 1.00 98.31 104 GLY A O 1
ATOM 819 N N . ASP A 1 105 ? -13.216 -4.551 20.354 1.00 98.56 105 ASP A N 1
ATOM 820 C CA . ASP A 1 105 ? -13.181 -5.884 19.751 1.00 98.56 105 ASP A CA 1
ATOM 821 C C . ASP A 1 105 ? -11.735 -6.350 19.500 1.00 98.56 105 ASP A C 1
ATOM 823 O O . ASP A 1 105 ? -10.843 -5.553 19.189 1.00 98.56 105 ASP A O 1
ATOM 827 N N . SER A 1 106 ? -11.510 -7.657 19.629 1.00 98.44 106 SER A N 1
ATOM 828 C CA . SER A 1 106 ? -10.253 -8.322 19.277 1.00 98.44 106 SER A CA 1
ATOM 829 C C . SER A 1 106 ? -10.352 -8.941 17.890 1.00 98.44 106 SER A C 1
ATOM 831 O O . SER A 1 106 ? -11.409 -9.436 17.506 1.00 98.44 106 SER A O 1
ATOM 833 N N . VAL A 1 107 ? -9.240 -8.941 17.163 1.00 98.31 107 VAL A N 1
ATOM 834 C CA . VAL A 1 107 ? -9.129 -9.532 15.827 1.00 98.31 107 VAL A CA 1
ATOM 835 C C . VAL A 1 107 ? -7.855 -10.346 15.722 1.00 98.31 107 VAL A C 1
ATOM 837 O O . VAL A 1 107 ? -6.804 -9.938 16.219 1.00 98.31 107 VAL A O 1
ATOM 840 N N . ALA A 1 108 ? -7.935 -11.477 15.037 1.00 98.25 108 ALA A N 1
ATOM 841 C CA . ALA A 1 108 ? -6.771 -12.166 14.527 1.00 98.25 108 ALA A CA 1
ATOM 842 C C . ALA A 1 108 ? -6.351 -11.566 13.182 1.00 98.25 108 ALA A C 1
ATOM 844 O O . ALA A 1 108 ? -7.150 -11.035 12.405 1.00 98.25 108 ALA A O 1
ATOM 845 N N . ARG A 1 109 ? -5.061 -11.681 12.875 1.00 97.50 109 ARG A N 1
ATOM 846 C CA . ARG A 1 109 ? -4.549 -11.407 11.534 1.00 97.50 109 ARG A CA 1
ATOM 847 C C . ARG A 1 109 ? -5.348 -12.200 10.486 1.00 97.50 109 ARG A C 1
ATOM 849 O O . ARG A 1 109 ? -5.381 -13.429 10.540 1.00 97.50 109 ARG A O 1
ATOM 856 N N . GLY A 1 110 ? -5.870 -11.500 9.481 1.00 97.50 110 GLY A N 1
ATOM 857 C CA . GLY A 1 110 ? -6.674 -12.075 8.401 1.00 97.50 110 GLY A CA 1
ATOM 858 C C . GLY A 1 110 ? -8.181 -12.071 8.657 1.00 97.50 110 GLY A C 1
ATOM 859 O O . GLY A 1 110 ? -8.932 -12.316 7.716 1.00 97.50 110 GLY A O 1
ATOM 860 N N . ASP A 1 111 ? -8.630 -11.746 9.872 1.00 98.25 111 ASP A N 1
ATOM 861 C CA . ASP A 1 111 ? -10.055 -11.576 10.150 1.00 98.25 111 ASP A CA 1
ATOM 862 C C . ASP A 1 111 ? -10.614 -10.388 9.369 1.00 98.25 111 ASP A C 1
ATOM 864 O O . ASP A 1 111 ? -9.947 -9.363 9.205 1.00 98.25 111 ASP A O 1
ATOM 868 N N . VAL A 1 112 ? -11.857 -10.509 8.904 1.00 98.12 112 VAL A N 1
ATOM 869 C CA . VAL A 1 112 ? -12.564 -9.411 8.240 1.00 98.12 112 VAL A CA 1
ATOM 870 C C . VAL A 1 112 ? -12.900 -8.334 9.270 1.00 98.12 112 VAL A C 1
ATOM 872 O O . VAL A 1 112 ? -13.589 -8.594 10.254 1.00 98.12 112 VAL A O 1
ATOM 875 N N . ILE A 1 113 ? -12.434 -7.112 9.020 1.00 98.38 113 ILE A N 1
ATOM 876 C CA . ILE A 1 113 ? -12.649 -5.948 9.895 1.00 98.38 113 ILE A CA 1
ATOM 877 C C . ILE A 1 113 ? -13.634 -4.934 9.313 1.00 98.38 113 ILE A C 1
ATOM 879 O O . ILE A 1 113 ? -14.044 -3.994 9.999 1.00 98.38 113 ILE A O 1
ATOM 883 N N . GLY A 1 114 ? -14.001 -5.103 8.045 1.00 98.25 114 GLY A N 1
ATOM 884 C CA . GLY A 1 114 ? -14.885 -4.195 7.339 1.00 98.25 114 GLY A CA 1
ATOM 885 C C . GLY A 1 114 ? -14.884 -4.425 5.836 1.00 98.25 114 GLY A C 1
ATOM 886 O O . GLY A 1 114 ? -14.586 -5.519 5.358 1.00 98.25 114 GLY A O 1
ATOM 887 N N . SER A 1 115 ? -15.220 -3.374 5.096 1.00 98.19 115 SER A N 1
ATOM 888 C CA . SER A 1 115 ? -15.315 -3.380 3.635 1.00 98.19 115 SER A CA 1
ATOM 889 C C . SER A 1 115 ? -14.677 -2.139 3.019 1.00 98.19 115 SER A C 1
ATOM 891 O O . SER A 1 115 ? -14.677 -1.065 3.622 1.00 98.19 115 SER A O 1
ATOM 893 N N . THR A 1 116 ? -14.124 -2.282 1.816 1.00 97.81 116 THR A N 1
ATOM 894 C CA . THR A 1 116 ? -13.545 -1.165 1.059 1.00 97.81 116 THR A CA 1
ATOM 895 C C . THR A 1 116 ? -14.613 -0.118 0.757 1.00 97.81 116 THR A C 1
ATOM 897 O O . THR A 1 116 ? -15.736 -0.453 0.381 1.00 97.81 116 THR A O 1
ATOM 900 N N . ILE A 1 117 ? -14.263 1.162 0.885 1.00 96.88 117 ILE A N 1
ATOM 901 C CA . ILE A 1 117 ? -15.154 2.275 0.538 1.00 96.88 117 ILE A CA 1
ATOM 902 C C . ILE A 1 117 ? -14.525 3.182 -0.503 1.00 96.88 117 ILE A C 1
ATOM 904 O O . ILE A 1 117 ? -13.335 3.488 -0.446 1.00 96.88 117 ILE A O 1
ATOM 908 N N . ARG A 1 118 ? -15.345 3.682 -1.430 1.00 96.12 118 ARG A N 1
ATOM 909 C CA . ARG A 1 118 ? -14.887 4.645 -2.431 1.00 96.12 118 ARG A CA 1
ATOM 910 C C . ARG A 1 118 ? -14.864 6.049 -1.834 1.00 96.12 118 ARG A C 1
ATOM 912 O O . ARG A 1 118 ? -15.845 6.789 -1.908 1.00 96.12 118 ARG A O 1
ATOM 919 N N . SER A 1 119 ? -13.744 6.393 -1.205 1.00 95.12 119 SER A N 1
ATOM 920 C CA . SER A 1 119 ? -13.536 7.687 -0.552 1.00 95.12 119 SER A CA 1
ATOM 921 C C . SER A 1 119 ? -13.433 8.845 -1.551 1.00 95.12 119 SER A C 1
ATOM 923 O O . SER A 1 119 ? -12.937 8.694 -2.668 1.00 95.12 119 SER A O 1
ATOM 925 N N . ARG A 1 120 ? -13.817 10.055 -1.121 1.00 96.12 120 ARG A N 1
ATOM 926 C CA . ARG A 1 120 ? -13.622 11.290 -1.907 1.00 96.12 120 ARG A CA 1
ATOM 927 C C . ARG A 1 120 ? -12.159 11.742 -1.992 1.00 96.12 120 ARG A C 1
ATOM 929 O O . ARG A 1 120 ? -11.878 12.718 -2.687 1.00 96.12 120 ARG A O 1
ATOM 936 N N . TYR A 1 121 ? -11.234 11.065 -1.309 1.00 92.88 121 TYR A N 1
ATOM 937 C CA . TYR A 1 121 ? -9.796 11.244 -1.539 1.00 92.88 121 TYR A CA 1
ATOM 938 C C . TYR A 1 121 ? -9.329 10.651 -2.874 1.00 92.88 121 TYR A C 1
ATOM 940 O O . TYR A 1 121 ? -8.306 11.077 -3.404 1.00 92.88 121 TYR A O 1
ATOM 948 N N . PHE A 1 122 ? -10.086 9.711 -3.440 1.00 93.56 122 PHE A N 1
ATOM 949 C CA . PHE A 1 122 ? -9.722 9.028 -4.673 1.00 93.56 122 PHE A CA 1
ATOM 950 C C . PHE A 1 122 ? -10.030 9.841 -5.933 1.00 93.56 122 PHE A C 1
ATOM 952 O O . PHE A 1 122 ? -10.719 10.868 -5.893 1.00 93.56 122 PHE A O 1
ATOM 959 N N . ASN A 1 123 ? -9.504 9.357 -7.059 1.00 91.38 123 ASN A N 1
ATOM 960 C CA . ASN A 1 123 ? -9.873 9.781 -8.407 1.00 91.38 123 ASN A CA 1
ATOM 961 C C . ASN A 1 123 ? -10.738 8.707 -9.081 1.00 91.38 123 ASN A C 1
ATOM 963 O O . ASN A 1 123 ? -10.902 7.605 -8.554 1.00 91.38 123 ASN A O 1
ATOM 967 N N . TYR A 1 124 ? -11.306 9.023 -10.248 1.00 89.50 124 TYR A N 1
ATOM 968 C CA . TYR A 1 124 ? -12.223 8.109 -10.935 1.00 89.50 124 TYR A CA 1
ATOM 969 C C . TYR A 1 124 ? -11.550 6.779 -11.319 1.00 89.50 124 TYR A C 1
ATOM 971 O O . TYR A 1 124 ? -12.185 5.736 -11.200 1.00 89.50 124 TYR A O 1
ATOM 979 N N . TRP A 1 125 ? -10.259 6.807 -11.670 1.00 87.75 125 TRP A N 1
ATOM 980 C CA . TRP A 1 125 ? -9.455 5.641 -12.066 1.00 87.75 125 TRP A CA 1
ATOM 981 C C . TRP A 1 125 ? -8.907 4.818 -10.895 1.00 87.75 125 TRP A C 1
ATOM 983 O O . TRP A 1 125 ? -8.266 3.789 -11.095 1.00 87.75 125 TRP A O 1
ATOM 993 N N . THR A 1 126 ? -9.093 5.279 -9.660 1.00 90.94 126 THR A N 1
ATOM 994 C CA . THR A 1 126 ? -8.587 4.573 -8.486 1.00 90.94 126 THR A CA 1
ATOM 995 C C . THR A 1 126 ? -9.420 3.316 -8.241 1.00 90.94 126 THR A C 1
ATOM 997 O O . THR A 1 126 ? -10.637 3.404 -8.080 1.00 90.94 126 THR A O 1
ATOM 1000 N N . GLY A 1 127 ? -8.766 2.153 -8.204 1.00 91.56 127 GLY A N 1
ATOM 1001 C CA . GLY A 1 127 ? -9.407 0.878 -7.877 1.00 91.56 127 GLY A CA 1
ATOM 1002 C C . GLY A 1 127 ? -9.638 0.683 -6.369 1.00 91.56 127 GLY A C 1
ATOM 1003 O O . GLY A 1 127 ? -9.069 1.427 -5.560 1.00 91.56 127 GLY A O 1
ATOM 1004 N N . PRO A 1 128 ? -10.442 -0.320 -5.970 1.00 95.19 128 PRO A N 1
ATOM 1005 C CA . PRO A 1 128 ? -10.680 -0.645 -4.566 1.00 95.19 128 PRO A CA 1
ATOM 1006 C C . PRO A 1 128 ? -9.398 -1.006 -3.825 1.00 95.19 128 PRO A C 1
ATOM 1008 O O . PRO A 1 128 ? -8.687 -1.933 -4.208 1.00 95.19 128 PRO A O 1
ATOM 1011 N N . HIS A 1 129 ? -9.119 -0.275 -2.751 1.00 97.31 129 HIS A N 1
ATOM 1012 C CA . HIS A 1 129 ? -7.995 -0.536 -1.864 1.00 97.31 129 HIS A CA 1
ATOM 1013 C C . HIS A 1 129 ? -8.259 0.036 -0.472 1.00 97.31 129 HIS A C 1
ATOM 1015 O O . HIS A 1 129 ? -9.183 0.827 -0.269 1.00 97.31 129 HIS A O 1
ATOM 1021 N N . TYR A 1 130 ? -7.427 -0.370 0.479 1.00 97.81 130 TYR A N 1
ATOM 1022 C CA . TYR A 1 130 ? -7.355 0.220 1.807 1.00 97.81 130 TYR A CA 1
ATOM 1023 C C . TYR A 1 130 ? -5.911 0.581 2.131 1.00 97.81 130 TYR A C 1
ATOM 1025 O O . TYR A 1 130 ? -4.969 -0.076 1.693 1.00 97.81 130 TYR A O 1
ATOM 1033 N N . HIS A 1 131 ? -5.750 1.647 2.898 1.00 97.88 131 HIS A N 1
ATOM 1034 C CA . HIS A 1 131 ? -4.449 2.209 3.228 1.00 97.88 131 HIS A CA 1
ATOM 1035 C C . HIS A 1 131 ? -4.046 1.785 4.632 1.00 97.88 131 HIS A C 1
ATOM 1037 O O . HIS A 1 131 ? -4.876 1.867 5.542 1.00 97.88 131 HIS A O 1
ATOM 1043 N N . ILE A 1 132 ? -2.792 1.380 4.829 1.00 98.00 132 ILE A N 1
ATOM 1044 C CA . ILE A 1 132 ? -2.264 1.017 6.144 1.00 98.00 132 ILE A CA 1
ATOM 1045 C C . ILE A 1 132 ? -0.965 1.742 6.487 1.00 98.00 132 ILE A C 1
ATOM 1047 O O . ILE A 1 132 ? -0.097 1.949 5.642 1.00 98.00 132 ILE A O 1
ATOM 1051 N N . GLU A 1 133 ? -0.814 2.065 7.769 1.00 97.69 133 GLU A N 1
ATOM 1052 C CA . GLU A 1 133 ? 0.386 2.678 8.340 1.00 97.69 133 GLU A CA 1
ATOM 1053 C C . GLU A 1 133 ? 0.649 2.121 9.738 1.00 97.69 133 GLU A C 1
ATOM 1055 O O . GLU A 1 133 ? -0.288 1.889 10.506 1.00 97.69 133 GLU A O 1
ATOM 1060 N N . LEU A 1 134 ? 1.921 1.987 10.111 1.00 97.25 134 LEU A N 1
ATOM 1061 C CA . LEU A 1 134 ? 2.312 1.731 11.495 1.00 97.25 134 LEU A CA 1
ATOM 1062 C C . LEU A 1 134 ? 2.754 3.040 12.154 1.00 97.25 134 LEU A C 1
ATOM 1064 O O . LEU A 1 134 ? 3.599 3.749 11.614 1.00 97.25 134 LEU A O 1
ATOM 1068 N N . MET A 1 135 ? 2.227 3.367 13.333 1.00 95.94 135 MET A N 1
ATOM 1069 C CA . MET A 1 135 ? 2.551 4.616 14.035 1.00 95.94 135 MET A CA 1
ATOM 1070 C C . MET A 1 135 ? 2.445 4.489 15.551 1.00 95.94 135 MET A C 1
ATOM 1072 O O . MET A 1 135 ? 1.937 3.501 16.070 1.00 95.94 135 MET A O 1
ATOM 1076 N N . ARG A 1 136 ? 2.901 5.517 16.274 1.00 94.88 136 ARG A N 1
ATOM 1077 C CA . ARG A 1 136 ? 2.716 5.622 17.730 1.00 94.88 136 ARG A CA 1
ATOM 1078 C C . ARG A 1 136 ? 1.231 5.640 18.104 1.00 94.88 136 ARG A C 1
ATOM 1080 O O . ARG A 1 136 ? 0.427 6.274 17.417 1.00 94.88 136 ARG A O 1
ATOM 1087 N N . LEU A 1 137 ? 0.891 5.051 19.249 1.00 92.62 137 LEU A N 1
ATOM 1088 C CA . LEU A 1 137 ? -0.477 4.983 19.784 1.00 92.62 137 LEU A CA 1
ATOM 1089 C C . LEU A 1 137 ? -1.183 6.358 19.855 1.00 92.62 137 LEU A C 1
ATOM 1091 O O . LEU A 1 137 ? -2.359 6.492 19.518 1.00 92.62 137 LEU A O 1
ATOM 1095 N N . ASP A 1 138 ? -0.453 7.412 20.228 1.00 91.00 138 ASP A N 1
ATOM 1096 C CA . ASP A 1 138 ? -0.950 8.792 20.378 1.00 91.00 138 ASP A CA 1
ATOM 1097 C C . ASP A 1 138 ? -1.033 9.597 19.060 1.00 91.00 138 ASP A C 1
ATOM 1099 O O . ASP A 1 138 ? -1.380 10.790 19.041 1.00 91.00 138 ASP A O 1
ATOM 1103 N N . SER A 1 139 ? -0.692 8.960 17.941 1.00 94.12 139 SER A N 1
ATOM 1104 C CA . SER A 1 139 ? -0.489 9.619 16.651 1.00 94.12 139 SER A CA 1
ATOM 1105 C C . SER A 1 139 ? -1.589 9.341 15.634 1.00 94.12 139 SER A C 1
ATOM 1107 O O . SER A 1 139 ? -1.531 9.879 14.535 1.00 94.12 139 SER A O 1
ATOM 1109 N N . PHE A 1 140 ? -2.659 8.644 16.027 1.00 92.94 140 PHE A N 1
ATOM 1110 C CA . PHE A 1 140 ? -3.791 8.295 15.163 1.00 92.94 140 PHE A CA 1
ATOM 1111 C C . PHE A 1 140 ? -4.279 9.386 14.179 1.00 92.94 140 PHE A C 1
ATOM 1113 O O . PHE A 1 140 ? -4.548 9.047 13.030 1.00 92.94 140 PHE A O 1
ATOM 1120 N N . PRO A 1 141 ? -4.418 10.684 14.531 1.00 89.62 141 PRO A N 1
ATOM 1121 C CA . PRO A 1 141 ? -4.856 11.699 13.565 1.00 89.62 141 PRO A CA 1
ATOM 1122 C C . PRO A 1 141 ? -3.743 12.253 12.650 1.00 89.62 141 PRO A C 1
ATOM 1124 O O . PRO A 1 141 ? -4.044 13.060 11.776 1.00 89.62 141 PRO A O 1
ATOM 1127 N N . ARG A 1 142 ? -2.471 11.882 12.844 1.00 86.62 142 ARG A N 1
ATOM 1128 C CA . ARG A 1 142 ? -1.287 12.517 12.234 1.00 86.62 142 ARG A CA 1
ATOM 1129 C C . ARG A 1 142 ? -0.498 11.519 11.371 1.00 86.62 142 ARG A C 1
ATOM 1131 O O . ARG A 1 142 ? 0.418 10.879 11.870 1.00 86.62 142 ARG A O 1
ATOM 1138 N N . SER A 1 143 ? -0.798 11.458 10.068 1.00 78.00 143 SER A N 1
ATOM 1139 C CA . SER A 1 143 ? -0.078 10.610 9.085 1.00 78.00 143 SER A CA 1
ATOM 1140 C C . SER A 1 143 ? 1.431 10.873 9.030 1.00 78.00 143 SER A C 1
ATOM 1142 O O . SER A 1 143 ? 2.227 9.982 8.782 1.00 78.00 143 SER A O 1
ATOM 1144 N N . THR A 1 144 ? 1.869 12.101 9.311 1.00 84.25 144 THR A N 1
ATOM 1145 C CA . THR A 1 144 ? 3.296 12.476 9.302 1.00 84.25 144 THR A CA 1
ATOM 1146 C C . THR A 1 144 ? 4.113 11.865 10.447 1.00 84.25 144 THR A C 1
ATOM 1148 O O . THR A 1 144 ? 5.305 12.138 10.564 1.00 84.25 144 THR A O 1
ATOM 1151 N N . ARG A 1 145 ? 3.483 11.079 11.327 1.00 89.06 145 ARG A N 1
ATOM 1152 C CA . ARG A 1 145 ? 4.114 10.399 12.468 1.00 89.06 145 ARG A CA 1
ATOM 1153 C C . ARG A 1 145 ? 4.198 8.878 12.283 1.00 89.06 145 ARG A C 1
ATOM 1155 O O . ARG A 1 145 ? 4.529 8.184 13.244 1.00 89.06 145 ARG A O 1
ATOM 1162 N N . SER A 1 146 ? 3.901 8.380 11.084 1.00 94.69 146 SER A N 1
ATOM 1163 C CA . SER A 1 146 ? 4.078 6.977 10.713 1.00 94.69 1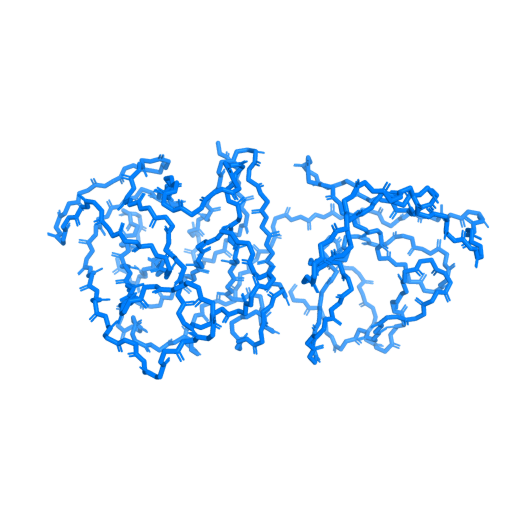46 SER A CA 1
ATOM 1164 C C . SER A 1 146 ? 5.555 6.587 10.727 1.00 94.69 146 SER A C 1
ATOM 1166 O O . SER A 1 146 ? 6.433 7.387 10.396 1.00 94.69 146 SER A O 1
ATOM 1168 N N . TYR A 1 147 ? 5.839 5.364 11.162 1.00 95.94 147 TYR A N 1
ATOM 1169 C CA . TYR A 1 147 ? 7.175 4.794 11.098 1.00 95.94 147 TYR A CA 1
ATOM 1170 C C . TYR A 1 147 ? 7.489 4.410 9.654 1.00 95.94 147 TYR A C 1
ATOM 1172 O O . TYR A 1 147 ? 6.670 3.779 8.990 1.00 95.94 147 TYR A O 1
ATOM 1180 N N . GLN A 1 148 ? 8.693 4.744 9.193 1.00 95.88 148 GLN A N 1
ATOM 1181 C CA . GLN A 1 148 ? 9.232 4.165 7.966 1.00 95.88 148 GLN A CA 1
ATOM 1182 C C . GLN A 1 148 ? 9.313 2.644 8.120 1.00 95.88 148 GLN A C 1
ATOM 1184 O O . GLN A 1 148 ? 9.762 2.142 9.155 1.00 95.88 148 GLN A O 1
ATOM 1189 N N . LEU A 1 149 ? 8.856 1.930 7.097 1.00 96.81 149 LEU A N 1
ATOM 1190 C CA . LEU A 1 149 ? 8.817 0.479 7.066 1.00 96.81 149 LEU A CA 1
ATOM 1191 C C . LEU A 1 149 ? 10.114 -0.066 6.475 1.00 96.81 149 LEU A C 1
ATOM 1193 O O . LEU A 1 149 ? 10.646 0.449 5.496 1.00 96.81 149 LEU A O 1
ATOM 1197 N N . THR A 1 150 ? 10.591 -1.165 7.044 1.00 95.75 150 THR A N 1
ATOM 1198 C CA . THR A 1 150 ? 11.544 -2.053 6.389 1.00 95.75 150 THR A CA 1
ATOM 1199 C C . THR A 1 150 ? 10.780 -2.974 5.447 1.00 95.75 150 THR A C 1
ATOM 1201 O O . THR A 1 150 ? 9.859 -3.683 5.862 1.00 95.75 150 THR A O 1
ATOM 1204 N N . LEU A 1 151 ? 11.164 -2.966 4.172 1.00 94.06 151 LEU A N 1
ATOM 1205 C CA . LEU A 1 151 ? 10.557 -3.801 3.140 1.00 94.06 151 LEU A CA 1
ATOM 1206 C C . LEU A 1 151 ? 11.256 -5.172 3.117 1.00 94.06 151 LEU A C 1
ATOM 1208 O O . LEU A 1 151 ? 12.486 -5.222 3.070 1.00 94.06 151 LEU A O 1
ATOM 1212 N N . PRO A 1 152 ? 10.516 -6.297 3.123 1.00 93.69 152 PRO A N 1
ATOM 1213 C CA . PRO A 1 152 ? 11.114 -7.633 3.172 1.00 93.69 152 PRO A CA 1
ATOM 1214 C C . PRO A 1 152 ? 11.649 -8.120 1.814 1.00 93.69 152 PRO A C 1
ATOM 1216 O O . PRO A 1 152 ? 12.113 -9.251 1.718 1.00 93.69 152 PRO A O 1
ATOM 1219 N N . PHE A 1 153 ? 11.590 -7.288 0.773 1.00 94.94 153 PHE A N 1
ATOM 1220 C CA . PHE A 1 153 ? 11.839 -7.677 -0.611 1.00 94.94 153 PHE A CA 1
ATOM 1221 C C . PHE A 1 153 ? 13.266 -7.366 -1.043 1.00 94.94 153 PHE A C 1
ATOM 1223 O O . PHE A 1 153 ? 13.752 -6.246 -0.874 1.00 94.94 153 PHE A O 1
ATOM 1230 N N . ARG A 1 154 ? 13.929 -8.351 -1.651 1.00 94.94 154 ARG A N 1
ATOM 1231 C CA . ARG A 1 154 ? 15.285 -8.212 -2.190 1.00 94.94 154 ARG A CA 1
ATOM 1232 C C . ARG A 1 154 ? 15.344 -8.789 -3.590 1.00 94.94 154 ARG A C 1
ATOM 1234 O O . ARG A 1 154 ? 14.802 -9.861 -3.842 1.00 94.94 154 ARG A O 1
ATOM 1241 N N . PHE A 1 155 ? 16.028 -8.087 -4.481 1.00 95.81 155 PHE A N 1
ATOM 1242 C CA . PHE A 1 155 ? 16.255 -8.537 -5.840 1.00 95.81 155 PHE A CA 1
ATOM 1243 C C . PHE A 1 155 ? 17.741 -8.462 -6.169 1.00 95.81 155 PHE A C 1
ATOM 1245 O O . PHE A 1 155 ? 18.378 -7.416 -6.048 1.00 95.81 155 PHE A O 1
ATOM 1252 N N . GLU A 1 156 ? 18.298 -9.591 -6.590 1.00 93.81 156 GLU A N 1
ATOM 1253 C CA . GLU A 1 156 ? 19.643 -9.617 -7.147 1.00 93.81 156 GLU A CA 1
ATOM 1254 C C . GLU A 1 156 ? 19.588 -9.089 -8.576 1.00 93.81 156 GLU A C 1
ATOM 1256 O O . GLU A 1 156 ? 18.869 -9.637 -9.412 1.00 93.81 156 GLU A O 1
ATOM 1261 N N . SER A 1 157 ? 20.337 -8.014 -8.834 1.00 93.25 157 SER A N 1
ATOM 1262 C CA . SER A 1 157 ? 20.362 -7.358 -10.140 1.00 93.25 157 SER A CA 1
ATOM 1263 C C . SER A 1 157 ? 20.697 -8.347 -11.257 1.00 93.25 157 SER A C 1
ATOM 1265 O O . SER A 1 157 ? 21.607 -9.171 -11.122 1.00 93.25 157 SER A O 1
ATOM 1267 N N . LYS A 1 158 ? 19.975 -8.247 -12.375 1.00 92.69 158 LYS A N 1
ATOM 1268 C CA . LYS A 1 158 ? 20.164 -9.107 -13.546 1.00 92.69 158 LYS A CA 1
ATOM 1269 C C . LYS A 1 158 ? 20.464 -8.264 -14.769 1.00 92.69 158 LYS A C 1
ATOM 1271 O O . LYS A 1 158 ? 19.680 -7.393 -15.138 1.00 92.69 158 LYS A O 1
ATOM 1276 N N . LYS A 1 159 ? 21.575 -8.577 -15.431 1.00 91.56 159 LYS A N 1
ATOM 1277 C CA . LYS A 1 159 ? 21.901 -7.990 -16.728 1.00 91.56 159 LYS A CA 1
ATOM 1278 C C . LYS A 1 159 ? 20.989 -8.549 -17.802 1.00 91.56 159 LYS A C 1
ATOM 1280 O O . LYS A 1 159 ? 20.779 -9.759 -17.869 1.00 91.56 159 LYS A O 1
ATOM 1285 N N . ILE A 1 160 ? 20.508 -7.662 -18.655 1.00 88.50 160 ILE A N 1
ATOM 1286 C CA . ILE A 1 160 ? 19.797 -8.008 -19.880 1.00 88.50 160 ILE A CA 1
ATOM 1287 C C . ILE A 1 160 ? 20.641 -7.603 -21.089 1.00 88.50 160 ILE A C 1
ATOM 1289 O O . ILE A 1 160 ? 21.361 -6.602 -21.062 1.00 88.50 160 ILE A O 1
ATOM 1293 N N . GLU A 1 161 ? 20.600 -8.428 -22.130 1.00 82.44 161 GLU A N 1
ATOM 1294 C CA . GLU A 1 161 ? 21.412 -8.226 -23.334 1.00 82.44 161 GLU A CA 1
ATOM 1295 C C . GLU A 1 161 ? 20.787 -7.181 -24.258 1.00 82.44 161 GLU A C 1
ATOM 1297 O O . GLU A 1 161 ? 21.484 -6.278 -24.732 1.00 82.44 161 GLU A O 1
ATOM 1302 N N . GLU A 1 162 ? 19.469 -7.270 -24.440 1.00 81.56 162 GLU A N 1
ATOM 1303 C CA . GLU A 1 162 ? 18.692 -6.423 -25.334 1.00 81.56 162 GLU A CA 1
ATOM 1304 C C . GLU A 1 162 ? 17.426 -5.911 -24.654 1.00 81.56 162 GLU A C 1
ATOM 1306 O O . GLU A 1 162 ? 16.784 -6.600 -23.854 1.00 81.56 162 GLU A O 1
ATOM 1311 N N . LEU A 1 163 ? 17.072 -4.682 -25.015 1.00 78.50 163 LEU A N 1
ATOM 1312 C CA . LEU A 1 163 ? 15.838 -4.032 -24.630 1.00 78.50 163 LEU A CA 1
ATOM 1313 C C . LEU A 1 163 ? 14.990 -3.787 -25.869 1.00 78.50 163 LEU A C 1
ATOM 1315 O O . LEU A 1 163 ? 15.504 -3.262 -26.855 1.00 78.50 163 LEU A O 1
ATOM 1319 N N . PRO A 1 164 ? 13.698 -4.147 -25.855 1.00 78.00 164 PRO A N 1
ATOM 1320 C CA . PRO A 1 164 ? 12.837 -3.804 -26.967 1.00 78.00 164 PRO A CA 1
ATOM 1321 C C . PRO A 1 164 ? 12.661 -2.283 -27.002 1.00 78.00 164 PRO A C 1
ATOM 1323 O O . PRO A 1 164 ? 12.250 -1.666 -26.019 1.00 78.00 164 PRO A O 1
ATOM 1326 N N . SER A 1 165 ? 12.957 -1.695 -28.159 1.00 75.81 165 SER A N 1
ATOM 1327 C CA . SER A 1 165 ? 12.820 -0.257 -28.425 1.00 75.81 165 SER A CA 1
ATOM 1328 C C . SER A 1 165 ? 11.368 0.178 -28.648 1.00 75.81 165 SER A C 1
ATOM 1330 O O . SER A 1 165 ? 11.055 1.367 -28.651 1.00 75.81 165 SER A O 1
ATOM 1332 N N . SER A 1 166 ? 10.459 -0.783 -28.831 1.00 80.94 166 SER A N 1
ATOM 1333 C CA . SER A 1 166 ? 9.020 -0.554 -28.929 1.00 80.94 166 SER A CA 1
ATOM 1334 C C . SER A 1 166 ? 8.253 -1.634 -28.177 1.00 80.94 166 SER A C 1
ATOM 1336 O O . SER A 1 166 ? 8.704 -2.772 -28.052 1.00 80.94 166 SER A O 1
ATOM 1338 N N . VAL A 1 167 ? 7.090 -1.256 -27.655 1.00 83.12 167 VAL A N 1
ATOM 1339 C CA . VAL A 1 167 ? 6.180 -2.144 -26.933 1.00 83.12 167 VAL A CA 1
ATOM 1340 C C . VAL A 1 167 ? 4.846 -2.113 -27.655 1.00 83.12 167 VAL A C 1
ATOM 1342 O O . VAL A 1 167 ? 4.258 -1.047 -27.835 1.00 83.12 167 VAL A O 1
ATOM 1345 N N . GLU A 1 168 ? 4.348 -3.281 -28.038 1.00 88.06 168 GLU A N 1
ATOM 1346 C CA . GLU A 1 168 ? 2.987 -3.414 -28.546 1.00 88.06 168 GLU A CA 1
ATOM 1347 C C . GLU A 1 168 ? 2.028 -3.651 -27.381 1.00 88.06 168 GLU A C 1
ATOM 1349 O O . GLU A 1 168 ? 2.322 -4.440 -26.486 1.00 88.06 168 GLU A O 1
ATOM 1354 N N . PHE A 1 169 ? 0.858 -3.020 -27.399 1.00 90.81 169 PHE A N 1
ATOM 1355 C CA . PHE A 1 169 ? -0.201 -3.296 -26.431 1.00 90.81 169 PHE A CA 1
ATOM 1356 C C . PHE A 1 169 ? -1.353 -4.011 -27.125 1.00 90.81 169 PHE A C 1
ATOM 1358 O O . PHE A 1 169 ? -1.925 -3.503 -28.089 1.00 90.81 169 PHE A O 1
ATOM 1365 N N . LEU A 1 170 ? -1.718 -5.186 -26.615 1.00 93.31 170 LEU A N 1
ATOM 1366 C CA . LEU A 1 170 ? -2.999 -5.791 -26.944 1.00 93.31 170 LEU A CA 1
ATOM 1367 C C . LEU A 1 170 ? -4.070 -5.078 -26.124 1.00 93.31 170 LEU A C 1
ATOM 1369 O O . LEU A 1 170 ? -4.131 -5.260 -24.911 1.00 93.31 170 LEU A O 1
ATOM 1373 N N . ILE A 1 171 ? -4.884 -4.258 -26.781 1.00 95.38 171 ILE A N 1
ATOM 1374 C CA . ILE A 1 171 ? -5.992 -3.573 -26.119 1.00 95.38 171 ILE A CA 1
ATOM 1375 C C . ILE A 1 171 ? -7.073 -4.593 -25.776 1.00 95.38 171 ILE A C 1
ATOM 1377 O O . ILE A 1 171 ? -7.522 -5.339 -26.644 1.00 95.38 171 ILE A O 1
ATOM 1381 N N . ASP A 1 172 ? -7.458 -4.612 -24.509 1.00 94.75 172 ASP A N 1
ATOM 1382 C CA . ASP A 1 172 ? -8.498 -5.482 -23.974 1.00 94.75 172 ASP A CA 1
ATOM 1383 C C . ASP A 1 172 ? -9.814 -4.716 -23.833 1.00 94.75 172 ASP A C 1
ATOM 1385 O O . ASP A 1 172 ? -10.828 -5.086 -24.421 1.00 94.75 172 ASP A O 1
ATOM 1389 N N . THR A 1 173 ? -9.771 -3.587 -23.125 1.00 92.56 173 THR A N 1
ATOM 1390 C CA . THR A 1 173 ? -10.958 -2.795 -22.806 1.00 92.56 173 THR A CA 1
ATOM 1391 C C . THR A 1 173 ? -10.717 -1.322 -23.111 1.00 92.56 173 THR A C 1
ATOM 1393 O O . THR A 1 173 ? -9.666 -0.767 -22.792 1.00 92.56 173 THR A O 1
ATOM 1396 N N . VAL A 1 174 ? -11.718 -0.669 -23.699 1.00 93.12 174 VAL A N 1
ATOM 1397 C CA . VAL A 1 174 ? -11.758 0.783 -23.897 1.00 93.12 174 VAL A CA 1
ATOM 1398 C C . VAL A 1 174 ? -13.043 1.306 -23.273 1.00 93.12 174 VAL A C 1
ATOM 1400 O O . VAL A 1 174 ? -14.127 0.803 -23.562 1.00 93.12 174 VAL A O 1
ATOM 1403 N N . SER A 1 175 ? -12.917 2.315 -22.423 1.00 86.00 175 SER A N 1
ATOM 1404 C CA . SER A 1 175 ? -14.028 3.064 -21.839 1.00 86.00 175 SER A CA 1
ATOM 1405 C C . SER A 1 175 ? -13.807 4.565 -22.037 1.00 86.00 175 SER A C 1
ATOM 1407 O O . SER A 1 175 ? -12.775 4.976 -22.568 1.00 86.00 175 SER A O 1
ATOM 1409 N N . GLU A 1 176 ? -14.762 5.390 -21.606 1.00 80.38 176 GLU A N 1
ATOM 1410 C CA . GLU A 1 176 ? -14.587 6.851 -21.587 1.00 80.38 176 GLU A CA 1
ATOM 1411 C C . GLU A 1 176 ? -13.446 7.287 -20.649 1.00 80.38 176 GLU A C 1
ATOM 1413 O O . GLU A 1 176 ? -12.783 8.287 -20.914 1.00 80.38 176 GLU A O 1
ATOM 1418 N N . ASP A 1 177 ? -13.180 6.506 -19.597 1.00 75.88 177 ASP A N 1
ATOM 1419 C CA . ASP A 1 177 ? -12.243 6.853 -18.525 1.00 75.88 177 ASP A CA 1
ATOM 1420 C C . ASP A 1 177 ? -10.843 6.243 -18.708 1.00 75.88 177 ASP A C 1
ATOM 1422 O O . ASP A 1 177 ? -9.854 6.784 -18.213 1.00 75.88 177 ASP A O 1
ATOM 1426 N N . PHE A 1 178 ? -10.732 5.088 -19.371 1.00 83.31 178 PHE A N 1
ATOM 1427 C CA . PHE A 1 178 ? -9.461 4.372 -19.493 1.00 83.31 178 PHE A CA 1
ATOM 1428 C C . PHE A 1 178 ? -9.395 3.426 -20.694 1.00 83.31 178 PHE A C 1
ATOM 1430 O O . PHE A 1 178 ? -10.406 2.926 -21.191 1.00 83.31 178 PHE A O 1
ATOM 1437 N N . ILE A 1 179 ? -8.158 3.114 -21.086 1.00 89.88 179 ILE A N 1
ATOM 1438 C CA . ILE A 1 179 ? -7.806 2.021 -21.993 1.00 89.88 179 ILE A CA 1
ATOM 1439 C C . ILE A 1 179 ? -6.994 1.010 -21.186 1.00 89.88 179 ILE A C 1
ATOM 1441 O O . ILE A 1 179 ? -5.941 1.350 -20.648 1.00 89.88 179 ILE A O 1
ATOM 1445 N N . ALA A 1 180 ? -7.478 -0.224 -21.100 1.00 90.12 180 ALA A N 1
ATOM 1446 C CA . ALA A 1 180 ? -6.748 -1.335 -20.512 1.00 90.12 180 ALA A CA 1
ATOM 1447 C C . ALA A 1 180 ? -6.197 -2.224 -21.625 1.00 90.12 180 ALA A C 1
ATOM 1449 O O . ALA A 1 180 ? -6.881 -2.537 -22.602 1.00 90.12 180 ALA A O 1
ATOM 1450 N N . GLY A 1 181 ? -4.946 -2.640 -21.474 1.00 91.19 181 GLY A N 1
ATOM 1451 C CA . GLY A 1 181 ? -4.301 -3.524 -22.425 1.00 91.19 181 GLY A CA 1
ATOM 1452 C C . GLY A 1 181 ? -3.093 -4.222 -21.831 1.00 91.19 181 GLY A C 1
ATOM 1453 O O . GLY A 1 181 ? -2.553 -3.818 -20.801 1.00 91.19 181 GLY A O 1
ATOM 1454 N N . TYR A 1 182 ? -2.669 -5.274 -22.514 1.00 89.06 182 TYR A N 1
ATOM 1455 C CA . TYR A 1 182 ? -1.559 -6.117 -22.109 1.00 89.06 182 TYR A CA 1
ATOM 1456 C C . TYR A 1 182 ? -0.332 -5.802 -22.963 1.00 89.06 182 TYR A C 1
ATOM 1458 O O . TYR A 1 182 ? -0.384 -5.971 -24.188 1.00 89.06 182 TYR A O 1
ATOM 1466 N N . PRO A 1 183 ? 0.777 -5.359 -22.355 1.00 87.81 183 PRO A N 1
ATOM 1467 C CA . PRO A 1 183 ? 1.996 -5.101 -23.097 1.00 87.81 183 PRO A CA 1
ATOM 1468 C C . PRO A 1 183 ? 2.652 -6.413 -23.534 1.00 87.81 183 PRO A C 1
ATOM 1470 O O . PRO A 1 183 ? 2.922 -7.300 -22.722 1.00 87.81 183 PRO A O 1
ATOM 1473 N N . LYS A 1 184 ? 2.981 -6.519 -24.818 1.00 84.75 184 LYS A N 1
ATOM 1474 C CA . LYS A 1 184 ? 3.849 -7.559 -25.365 1.00 84.75 184 LYS A CA 1
ATOM 1475 C C . LYS A 1 184 ? 5.28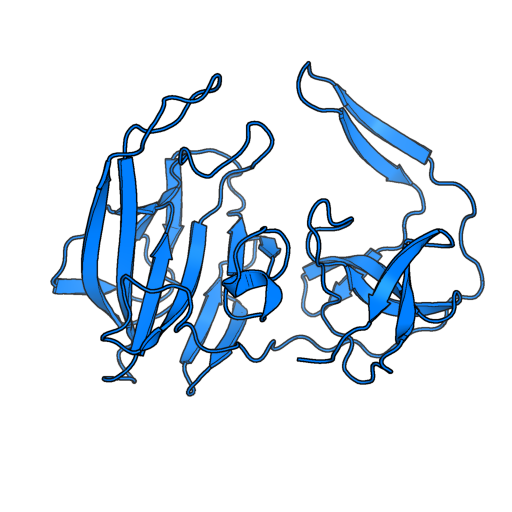7 -7.061 -25.335 1.00 84.75 184 LYS A C 1
ATOM 1477 O O . LYS A 1 184 ? 5.608 -6.019 -25.899 1.00 84.75 184 LYS A O 1
ATOM 1482 N N . GLY A 1 185 ? 6.152 -7.818 -24.666 1.00 79.81 185 GLY A N 1
ATOM 1483 C CA . GLY A 1 185 ? 7.581 -7.516 -24.592 1.00 79.81 185 GLY A CA 1
ATOM 1484 C C . GLY A 1 185 ? 7.983 -6.508 -23.512 1.00 79.81 185 GLY A C 1
ATOM 1485 O O . GLY A 1 185 ? 9.170 -6.212 -23.410 1.00 79.81 185 GLY A O 1
ATOM 1486 N N . LEU A 1 186 ? 7.069 -6.006 -22.664 1.00 86.19 186 LEU A N 1
ATOM 1487 C CA . LEU A 1 186 ? 7.509 -5.294 -21.456 1.00 86.19 186 LEU A CA 1
ATOM 1488 C C . LEU A 1 186 ? 8.186 -6.256 -20.486 1.00 86.19 186 LEU A C 1
ATOM 1490 O O . LEU A 1 186 ? 7.674 -7.339 -20.192 1.00 86.19 186 LEU A O 1
ATOM 1494 N N . SER A 1 187 ? 9.344 -5.835 -19.986 1.00 88.06 187 SER A N 1
ATOM 1495 C CA . SER A 1 187 ? 10.075 -6.577 -18.971 1.00 88.06 187 SER A CA 1
ATOM 1496 C C . SER A 1 187 ? 9.304 -6.551 -17.653 1.00 88.06 187 SER A C 1
ATOM 1498 O O . SER A 1 187 ? 8.895 -5.488 -17.179 1.00 88.06 187 SER A O 1
ATOM 1500 N N . HIS A 1 188 ? 9.129 -7.732 -17.065 1.00 91.81 188 HIS A N 1
ATOM 1501 C CA . HIS A 1 188 ? 8.520 -7.915 -15.756 1.00 91.81 188 HIS A CA 1
ATOM 1502 C C . HIS A 1 188 ? 9.515 -8.586 -14.818 1.00 91.81 188 HIS A C 1
ATOM 1504 O O . HIS A 1 188 ? 10.290 -9.454 -15.225 1.00 91.81 188 HIS A O 1
ATOM 1510 N N . THR A 1 189 ? 9.463 -8.197 -13.551 1.00 95.31 189 THR A N 1
ATOM 1511 C CA . THR A 1 189 ? 10.284 -8.762 -12.485 1.00 95.31 189 THR A CA 1
ATOM 1512 C C . THR A 1 189 ? 9.378 -9.374 -11.432 1.00 95.31 189 THR A C 1
ATOM 1514 O O . THR A 1 189 ? 8.363 -8.779 -11.067 1.00 95.31 189 THR A O 1
ATOM 1517 N N . THR A 1 190 ? 9.757 -10.554 -10.938 1.00 95.69 190 THR A N 1
ATOM 1518 C CA . THR A 1 190 ? 9.064 -11.238 -9.844 1.00 95.69 190 THR A CA 1
ATOM 1519 C C . THR A 1 190 ? 9.955 -11.290 -8.606 1.00 95.69 190 THR A C 1
ATOM 1521 O O . THR A 1 190 ? 11.090 -11.762 -8.688 1.00 95.69 190 THR A O 1
ATOM 1524 N N . ILE A 1 191 ? 9.433 -10.839 -7.463 1.00 95.31 191 ILE A N 1
ATOM 1525 C CA . ILE A 1 191 ? 10.086 -10.895 -6.147 1.00 95.31 191 ILE A CA 1
ATOM 1526 C C . ILE A 1 191 ? 9.095 -11.510 -5.160 1.00 95.31 191 ILE A C 1
ATOM 1528 O O . ILE A 1 191 ? 7.989 -11.002 -5.005 1.00 95.31 191 ILE A O 1
ATOM 1532 N N . ASP A 1 192 ? 9.470 -12.619 -4.519 1.00 91.94 192 ASP A N 1
ATOM 1533 C CA . ASP A 1 192 ? 8.663 -13.305 -3.495 1.00 91.94 192 ASP A CA 1
ATOM 1534 C C . ASP A 1 192 ? 7.190 -13.559 -3.885 1.00 91.94 192 ASP A C 1
ATOM 1536 O O . ASP A 1 192 ? 6.289 -13.518 -3.050 1.00 91.94 192 ASP A O 1
ATOM 1540 N N . GLY A 1 193 ? 6.944 -13.844 -5.168 1.00 91.25 193 GLY A N 1
ATOM 1541 C CA . GLY A 1 193 ? 5.612 -14.125 -5.719 1.00 91.25 193 GLY A CA 1
ATOM 1542 C C . GLY A 1 193 ? 4.856 -12.903 -6.252 1.00 91.25 193 GLY A C 1
ATOM 1543 O O . GLY A 1 193 ? 3.841 -13.080 -6.922 1.00 91.25 193 GLY A O 1
ATOM 1544 N N . TYR A 1 194 ? 5.361 -11.686 -6.043 1.00 93.31 194 TYR A N 1
ATOM 1545 C CA . TYR A 1 194 ? 4.792 -10.461 -6.609 1.00 93.31 194 TYR A CA 1
ATOM 1546 C C . TYR A 1 194 ? 5.465 -10.117 -7.925 1.00 93.31 194 TYR A C 1
ATOM 1548 O O . TYR A 1 194 ? 6.687 -10.178 -8.022 1.00 93.31 194 TYR A O 1
ATOM 1556 N N . THR A 1 195 ? 4.674 -9.745 -8.929 1.00 94.12 195 THR A N 1
ATOM 1557 C CA . THR A 1 195 ? 5.171 -9.399 -10.264 1.00 94.12 195 THR A CA 1
ATOM 1558 C C . THR A 1 195 ? 4.761 -7.982 -10.622 1.00 94.12 195 THR A C 1
ATOM 1560 O O . THR A 1 195 ? 3.609 -7.603 -10.427 1.00 94.12 195 THR A O 1
ATOM 1563 N N . GLY A 1 196 ? 5.695 -7.218 -11.177 1.00 94.31 196 GLY A N 1
ATOM 1564 C CA . GLY A 1 196 ? 5.434 -5.884 -11.705 1.00 94.31 196 GLY A CA 1
ATOM 1565 C C . GLY A 1 196 ? 6.421 -5.515 -12.805 1.00 94.31 196 GLY A C 1
ATOM 1566 O O . GLY A 1 196 ? 7.254 -6.333 -13.204 1.00 94.31 196 GLY A O 1
ATOM 1567 N N . LEU A 1 197 ? 6.314 -4.286 -13.308 1.00 94.56 197 LEU A N 1
ATOM 1568 C CA . LEU A 1 197 ? 7.216 -3.779 -14.341 1.00 94.56 197 LEU A CA 1
ATOM 1569 C C . LEU A 1 197 ? 8.652 -3.724 -13.816 1.00 94.56 197 LEU A C 1
ATOM 1571 O O . LEU A 1 197 ? 8.891 -3.288 -12.692 1.00 94.56 197 LEU A O 1
ATOM 1575 N N . SER A 1 198 ? 9.608 -4.149 -14.634 1.00 95.00 198 SER A N 1
ATOM 1576 C CA . SER A 1 198 ? 11.026 -4.097 -14.280 1.00 95.00 198 SER A CA 1
ATOM 1577 C C . SER A 1 198 ? 11.535 -2.658 -14.247 1.00 95.00 198 SER A C 1
ATOM 1579 O O . SER A 1 198 ? 11.391 -1.921 -15.222 1.00 95.00 198 SER A O 1
ATOM 1581 N N . GLY A 1 199 ? 12.194 -2.283 -13.152 1.00 95.81 199 GLY A N 1
ATOM 1582 C CA . GLY A 1 199 ? 13.031 -1.089 -13.096 1.00 95.81 199 GLY A CA 1
ATOM 1583 C C . GLY A 1 199 ? 14.420 -1.403 -13.634 1.00 95.81 199 GLY A C 1
ATOM 1584 O O . GLY A 1 199 ? 15.005 -2.424 -13.265 1.00 95.81 199 GLY A O 1
ATOM 1585 N N . ILE A 1 200 ? 14.941 -0.541 -14.505 1.00 94.62 200 ILE A N 1
ATOM 1586 C CA . ILE A 1 200 ? 16.217 -0.756 -15.190 1.00 94.62 200 ILE A CA 1
ATOM 1587 C C . ILE A 1 200 ? 17.176 0.380 -14.871 1.00 94.62 200 ILE A C 1
ATOM 1589 O O . ILE A 1 200 ? 16.887 1.538 -15.145 1.00 94.62 200 ILE A O 1
ATOM 1593 N N . CYS A 1 201 ? 18.330 0.046 -14.311 1.00 93.50 201 CYS A N 1
ATOM 1594 C CA . CYS A 1 201 ? 19.413 0.975 -14.033 1.00 93.50 201 CYS A CA 1
ATOM 1595 C C . CYS A 1 201 ? 20.489 0.869 -15.122 1.00 93.50 201 CYS A C 1
ATOM 1597 O O . CYS A 1 201 ? 20.713 -0.200 -15.696 1.00 93.50 201 CYS A O 1
ATOM 1599 N N . ASN A 1 202 ? 21.164 1.983 -15.421 1.00 84.00 202 ASN A N 1
ATOM 1600 C CA . ASN A 1 202 ? 22.278 2.047 -16.383 1.00 84.00 202 ASN A CA 1
ATOM 1601 C C . ASN A 1 202 ? 21.952 1.466 -17.777 1.00 84.00 202 ASN A C 1
ATOM 1603 O O . ASN A 1 202 ? 22.839 0.999 -18.491 1.00 84.00 202 ASN A O 1
ATOM 1607 N N . GLY A 1 203 ? 20.669 1.452 -18.149 1.00 81.25 203 GLY A N 1
ATOM 1608 C CA . GLY A 1 203 ? 20.169 0.950 -19.429 1.00 81.25 203 GLY A CA 1
ATOM 1609 C C . GLY A 1 203 ? 20.245 -0.566 -19.637 1.00 81.25 203 GLY A C 1
ATOM 1610 O O . GLY A 1 203 ? 19.827 -1.022 -20.694 1.00 81.25 203 GLY A O 1
ATOM 1611 N N . LYS A 1 204 ? 20.776 -1.359 -18.692 1.00 86.56 204 LYS A N 1
ATOM 1612 C CA . LYS A 1 204 ? 20.943 -2.820 -18.867 1.00 86.56 204 LYS A CA 1
ATOM 1613 C C . LYS A 1 204 ? 20.800 -3.660 -17.602 1.00 86.56 204 LYS A C 1
ATOM 1615 O O . LYS A 1 204 ? 20.778 -4.885 -17.699 1.00 86.56 204 LYS A O 1
ATOM 1620 N N . ASP A 1 205 ? 20.725 -3.046 -16.428 1.00 93.19 205 ASP A N 1
ATOM 1621 C CA . ASP A 1 205 ? 20.639 -3.771 -15.165 1.00 93.19 205 ASP A CA 1
ATOM 1622 C C . ASP A 1 205 ? 19.191 -3.740 -14.675 1.00 93.19 205 ASP A C 1
ATOM 1624 O O . ASP A 1 205 ? 18.708 -2.706 -14.222 1.00 93.19 205 ASP A O 1
ATOM 1628 N N . VAL A 1 206 ? 18.479 -4.863 -14.755 1.00 95.12 206 VAL A N 1
ATOM 1629 C CA . VAL A 1 206 ? 17.195 -5.006 -14.061 1.00 95.12 206 VAL A CA 1
ATOM 1630 C C . VAL A 1 206 ? 17.486 -5.018 -12.570 1.00 95.12 206 VAL A C 1
ATOM 1632 O O . VAL A 1 206 ? 18.248 -5.857 -12.095 1.00 95.12 206 VAL A O 1
ATOM 1635 N N . VAL A 1 207 ? 16.886 -4.087 -11.836 1.00 95.94 207 VAL A N 1
ATOM 1636 C CA . VAL A 1 207 ? 17.226 -3.819 -10.432 1.00 95.94 207 VAL A CA 1
ATOM 1637 C C . VAL A 1 207 ? 16.093 -4.093 -9.449 1.00 95.94 207 VAL A C 1
ATOM 1639 O O . VAL A 1 207 ? 16.340 -4.148 -8.245 1.00 95.94 207 VAL A O 1
ATOM 1642 N N . GLY A 1 208 ? 14.871 -4.295 -9.939 1.00 96.75 208 GLY A N 1
ATOM 1643 C CA . GLY A 1 208 ? 13.707 -4.575 -9.105 1.00 96.75 208 GLY A CA 1
ATOM 1644 C C . GLY A 1 208 ? 12.393 -4.273 -9.816 1.00 96.75 208 GLY A C 1
ATOM 1645 O O . GLY A 1 208 ? 12.340 -4.211 -11.044 1.00 96.75 208 GLY A O 1
ATOM 1646 N N . ILE A 1 209 ? 11.335 -4.072 -9.033 1.00 97.31 209 ILE A N 1
ATOM 1647 C CA . ILE A 1 209 ? 9.987 -3.759 -9.525 1.00 97.31 209 ILE A CA 1
ATOM 1648 C C . ILE A 1 209 ? 9.724 -2.255 -9.402 1.00 97.31 209 ILE A C 1
ATOM 1650 O O . ILE A 1 209 ? 9.893 -1.703 -8.318 1.00 97.31 209 ILE A O 1
ATOM 1654 N N . LEU A 1 210 ? 9.266 -1.607 -10.476 1.00 96.94 210 LEU A N 1
ATOM 1655 C CA . LEU A 1 210 ? 8.682 -0.264 -10.430 1.00 96.94 210 LEU A CA 1
ATOM 1656 C C . LEU A 1 210 ? 7.341 -0.328 -9.694 1.00 96.94 210 LEU A C 1
ATOM 1658 O O . LEU A 1 210 ? 6.352 -0.847 -10.218 1.00 96.94 210 LEU A O 1
ATOM 1662 N N . ASP A 1 211 ? 7.314 0.173 -8.465 1.00 96.69 211 ASP A N 1
ATOM 1663 C CA . ASP A 1 211 ? 6.126 0.128 -7.622 1.00 96.69 211 ASP A CA 1
ATOM 1664 C C . ASP A 1 211 ? 5.023 1.052 -8.150 1.00 96.69 211 ASP A C 1
ATOM 1666 O O . ASP A 1 211 ? 5.267 2.224 -8.433 1.00 96.69 211 ASP A O 1
ATOM 1670 N N . GLY A 1 212 ? 3.809 0.520 -8.304 1.00 93.31 212 GLY A N 1
ATOM 1671 C CA . GLY A 1 212 ? 2.703 1.227 -8.955 1.00 93.31 212 GLY A CA 1
ATOM 1672 C C . GLY A 1 212 ? 2.884 1.432 -10.465 1.00 93.31 212 GLY A C 1
ATOM 1673 O O . GLY A 1 212 ? 2.019 2.026 -11.102 1.00 93.31 212 GLY A O 1
ATOM 1674 N N . GLY A 1 213 ? 3.974 0.929 -11.056 1.00 93.06 213 GLY A N 1
ATOM 1675 C CA . GLY A 1 213 ? 4.305 1.126 -12.463 1.00 93.06 213 GLY A CA 1
ATOM 1676 C C . GLY A 1 213 ? 4.912 2.503 -12.747 1.00 93.06 213 GLY A C 1
ATOM 1677 O O . GLY A 1 213 ? 5.854 2.931 -12.081 1.00 93.06 213 GLY A O 1
ATOM 1678 N N . LEU A 1 214 ? 4.419 3.177 -13.790 1.00 90.81 214 LEU A N 1
ATOM 1679 C CA . LEU A 1 214 ? 4.852 4.533 -14.128 1.00 90.81 214 LEU A CA 1
ATOM 1680 C C . LEU A 1 214 ? 4.174 5.531 -13.193 1.00 90.81 214 LEU A C 1
ATOM 1682 O O . LEU A 1 214 ? 2.958 5.700 -13.242 1.00 90.81 214 LEU A O 1
ATOM 1686 N N . SER A 1 215 ? 4.962 6.207 -12.361 1.00 90.06 215 SER A N 1
ATOM 1687 C CA . SER A 1 215 ? 4.403 7.172 -11.421 1.00 90.06 215 SER A CA 1
ATOM 1688 C C . SER A 1 215 ? 3.835 8.402 -12.133 1.00 90.06 215 SER A C 1
ATOM 1690 O O . SER A 1 215 ? 4.518 9.065 -12.913 1.00 90.06 215 SER A O 1
ATOM 1692 N N . HIS A 1 216 ? 2.595 8.754 -11.798 1.00 89.00 216 HIS A N 1
ATOM 1693 C CA . HIS A 1 216 ? 1.964 10.044 -12.103 1.00 89.00 216 HIS A CA 1
ATOM 1694 C C . HIS A 1 216 ? 2.068 11.042 -10.935 1.00 89.00 216 HIS A C 1
ATOM 1696 O O . HIS A 1 216 ? 1.411 12.087 -10.937 1.00 89.00 216 HIS A O 1
ATOM 1702 N N . TYR A 1 217 ? 2.890 10.736 -9.929 1.00 91.25 217 TYR A N 1
ATOM 1703 C CA . TYR A 1 217 ? 3.208 11.607 -8.800 1.00 91.25 217 TYR A CA 1
ATOM 1704 C C . TYR A 1 217 ? 4.634 12.153 -8.908 1.00 91.25 217 TYR A C 1
ATOM 1706 O O . TYR A 1 217 ? 5.438 11.731 -9.730 1.00 91.25 217 TYR A O 1
ATOM 1714 N N . LYS A 1 218 ? 4.985 13.097 -8.027 1.00 90.00 218 LYS A N 1
ATOM 1715 C CA . LYS A 1 218 ? 6.345 13.667 -7.958 1.00 90.00 218 LYS A CA 1
ATOM 1716 C C . LYS A 1 218 ? 7.404 12.700 -7.403 1.00 90.00 218 LYS A C 1
ATOM 1718 O O . LYS A 1 218 ? 8.542 13.109 -7.222 1.00 90.00 218 LYS A O 1
ATOM 1723 N N . HIS A 1 219 ? 7.021 11.473 -7.067 1.00 92.94 219 HIS A N 1
ATOM 1724 C CA . HIS A 1 219 ? 7.901 10.439 -6.535 1.00 92.94 219 HIS A CA 1
ATOM 1725 C C . HIS A 1 219 ? 7.448 9.066 -7.028 1.00 92.94 219 HIS A C 1
ATOM 1727 O O . HIS A 1 219 ? 6.302 8.898 -7.435 1.00 92.94 219 HIS A O 1
ATOM 1733 N N . GLY A 1 220 ? 8.338 8.087 -6.958 1.00 95.00 220 GLY A N 1
ATOM 1734 C CA . GLY A 1 220 ? 8.064 6.674 -7.199 1.00 95.00 220 GLY A CA 1
ATOM 1735 C C . GLY A 1 220 ? 9.082 5.839 -6.430 1.00 95.00 220 GLY A C 1
ATOM 1736 O O . GLY A 1 220 ? 9.898 6.392 -5.689 1.00 95.00 220 GLY A O 1
ATOM 1737 N N . GLY A 1 221 ? 9.068 4.523 -6.612 1.00 95.31 221 GLY A N 1
ATOM 1738 C CA . GLY A 1 221 ? 10.056 3.665 -5.971 1.00 95.31 221 GLY A CA 1
ATOM 1739 C C . GLY A 1 221 ? 10.320 2.379 -6.732 1.00 95.31 221 GLY A C 1
ATOM 1740 O O . GLY A 1 221 ? 9.503 1.923 -7.531 1.00 95.31 221 GLY A O 1
ATOM 1741 N N . VAL A 1 222 ? 11.494 1.806 -6.469 1.00 96.62 222 VAL A N 1
ATOM 1742 C CA . VAL A 1 222 ? 11.910 0.508 -7.000 1.00 96.62 222 VAL A CA 1
ATOM 1743 C C . VAL A 1 222 ? 12.018 -0.474 -5.840 1.00 96.62 222 VAL A C 1
ATOM 1745 O O . VAL A 1 222 ? 12.889 -0.337 -4.983 1.00 96.62 222 VAL A O 1
ATOM 1748 N N . ILE A 1 223 ? 11.136 -1.469 -5.798 1.00 96.56 223 ILE A N 1
ATOM 1749 C CA . ILE A 1 223 ? 11.145 -2.506 -4.763 1.00 96.56 223 ILE A CA 1
ATOM 1750 C C . ILE A 1 223 ? 12.208 -3.552 -5.107 1.00 96.56 223 ILE A C 1
ATOM 1752 O O . ILE A 1 223 ? 12.261 -4.051 -6.231 1.00 96.56 223 ILE A O 1
ATOM 1756 N N . GLY A 1 224 ? 13.027 -3.914 -4.117 1.00 94.69 224 GLY A N 1
ATOM 1757 C CA . GLY A 1 224 ? 14.050 -4.958 -4.225 1.00 94.69 224 GLY A CA 1
ATOM 1758 C C . GLY A 1 224 ? 15.460 -4.455 -4.529 1.00 94.69 224 GLY A C 1
ATOM 1759 O O . GLY A 1 224 ? 16.406 -5.228 -4.384 1.00 94.69 224 GLY A O 1
ATOM 1760 N N . HIS A 1 225 ? 15.627 -3.180 -4.886 1.00 92.62 225 HIS A N 1
ATOM 1761 C CA . HIS A 1 225 ? 16.936 -2.614 -5.195 1.00 92.62 225 HIS A CA 1
ATOM 1762 C C . HIS A 1 225 ? 17.672 -2.171 -3.921 1.00 92.62 225 HIS A C 1
ATOM 1764 O O . HIS A 1 225 ? 17.343 -1.148 -3.331 1.00 92.62 225 HIS A O 1
ATOM 1770 N N . THR A 1 226 ? 18.667 -2.945 -3.479 1.00 83.88 226 THR A N 1
ATOM 1771 C CA . THR A 1 226 ? 19.358 -2.696 -2.195 1.00 83.88 226 THR A CA 1
ATOM 1772 C C . THR A 1 226 ? 20.688 -1.951 -2.319 1.00 83.88 226 THR A C 1
ATOM 1774 O O . THR A 1 226 ? 21.177 -1.420 -1.329 1.00 83.88 226 THR A O 1
ATOM 1777 N N . ASN A 1 227 ? 21.290 -1.918 -3.511 1.00 82.88 227 ASN A N 1
ATOM 1778 C CA . ASN A 1 227 ? 22.621 -1.344 -3.755 1.00 82.88 227 ASN A CA 1
ATOM 1779 C C . ASN A 1 227 ? 22.545 -0.158 -4.728 1.00 82.88 227 ASN A C 1
ATOM 1781 O O . ASN A 1 227 ? 23.292 -0.095 -5.705 1.00 82.88 227 ASN A O 1
ATOM 1785 N N . SER A 1 228 ? 21.601 0.750 -4.489 1.00 85.69 228 SER A N 1
ATOM 1786 C CA . SER A 1 228 ? 21.407 1.944 -5.308 1.00 85.69 228 SER A CA 1
ATOM 1787 C C . SER A 1 228 ? 22.499 2.982 -5.111 1.00 85.69 228 SER A C 1
ATOM 1789 O O . SER A 1 228 ? 22.977 3.209 -4.000 1.00 85.69 228 SER A O 1
ATOM 1791 N N . ILE A 1 229 ? 22.818 3.677 -6.200 1.00 90.44 229 ILE A N 1
ATOM 1792 C CA . ILE A 1 229 ? 23.673 4.861 -6.198 1.00 90.44 229 ILE A CA 1
ATOM 1793 C C . ILE A 1 229 ? 22.780 6.070 -6.483 1.00 90.44 229 ILE A C 1
ATOM 1795 O O . ILE A 1 229 ? 22.087 6.102 -7.504 1.00 90.44 229 ILE A O 1
ATOM 1799 N N . GLU A 1 230 ? 22.789 7.052 -5.585 1.00 94.00 230 GLU A N 1
ATOM 1800 C CA . GLU A 1 230 ? 22.084 8.325 -5.771 1.00 94.00 230 GLU A CA 1
ATOM 1801 C C . GLU A 1 230 ? 22.515 8.996 -7.086 1.00 94.00 230 GLU A C 1
ATOM 1803 O O . GLU A 1 230 ? 23.683 8.959 -7.472 1.00 94.00 230 GLU A O 1
ATOM 1808 N N . GLY A 1 231 ? 21.556 9.568 -7.810 1.00 93.94 231 GLY A N 1
ATOM 1809 C CA . GLY A 1 231 ? 21.774 10.142 -9.136 1.00 93.94 231 GLY A CA 1
ATOM 1810 C C . GLY A 1 231 ? 21.696 9.138 -10.291 1.00 93.94 231 GLY A C 1
ATOM 1811 O O . GLY A 1 231 ? 21.689 9.559 -11.448 1.00 93.94 231 GLY A O 1
ATOM 1812 N N . SER A 1 232 ? 21.593 7.831 -10.023 1.00 94.44 232 SER A N 1
ATOM 1813 C CA . SER A 1 232 ? 21.406 6.836 -11.090 1.00 94.44 232 SER A CA 1
ATOM 1814 C C . SER A 1 232 ? 20.042 6.990 -11.755 1.00 94.44 232 SER A C 1
ATOM 1816 O O . SER A 1 232 ? 19.035 7.215 -11.082 1.00 94.44 232 SER A O 1
ATOM 1818 N N . ILE A 1 233 ? 20.003 6.829 -13.076 1.00 95.44 233 ILE A N 1
ATOM 1819 C CA . ILE A 1 233 ? 18.759 6.858 -13.847 1.00 95.44 233 ILE A CA 1
ATOM 1820 C C . ILE A 1 233 ? 18.094 5.486 -13.772 1.00 95.44 233 ILE A C 1
ATOM 1822 O O . ILE A 1 233 ? 18.720 4.467 -14.075 1.00 95.44 233 ILE A O 1
ATOM 1826 N N . ILE A 1 234 ? 16.814 5.488 -13.416 1.00 96.00 234 ILE A N 1
ATOM 1827 C CA . ILE A 1 234 ? 15.914 4.351 -13.556 1.00 96.00 234 ILE A CA 1
ATOM 1828 C C . ILE A 1 234 ? 15.082 4.544 -14.818 1.00 96.00 234 ILE A C 1
ATOM 1830 O O . ILE A 1 234 ? 14.548 5.627 -15.070 1.00 96.00 234 ILE A O 1
ATOM 1834 N N . GLY A 1 235 ? 14.953 3.479 -15.597 1.00 93.94 235 GLY A N 1
ATOM 1835 C CA . GLY A 1 235 ? 14.117 3.415 -16.781 1.00 93.94 235 GLY A CA 1
ATOM 1836 C C . GLY A 1 235 ? 13.120 2.264 -16.748 1.00 93.94 235 GLY A C 1
ATOM 1837 O O . GLY A 1 235 ? 13.258 1.306 -15.983 1.00 93.94 235 GLY A O 1
ATOM 1838 N N . LEU A 1 236 ? 12.127 2.383 -17.622 1.00 91.75 236 LEU A N 1
ATOM 1839 C CA . LEU A 1 236 ? 11.293 1.292 -18.100 1.00 91.75 236 LEU A CA 1
ATOM 1840 C C . LEU A 1 236 ? 11.737 0.999 -19.533 1.00 91.75 236 LEU A C 1
ATOM 1842 O O . LEU A 1 236 ? 11.530 1.820 -20.428 1.00 91.75 236 LEU A O 1
ATOM 1846 N N . GLN A 1 237 ? 12.362 -0.158 -19.751 1.00 88.81 237 GLN A N 1
ATOM 1847 C CA . GLN A 1 237 ? 13.125 -0.407 -20.978 1.00 88.81 237 GLN A CA 1
ATOM 1848 C C . GLN A 1 237 ? 14.158 0.716 -21.206 1.00 88.81 237 GLN A C 1
ATOM 1850 O O . GLN A 1 237 ? 14.876 1.090 -20.279 1.00 88.81 237 GLN A O 1
ATOM 1855 N N . GLU A 1 238 ? 14.243 1.259 -22.421 1.00 87.75 238 GLU A N 1
ATOM 1856 C CA . GLU A 1 238 ? 15.161 2.349 -22.774 1.00 87.75 238 GLU A CA 1
ATOM 1857 C C . GLU A 1 238 ? 14.658 3.738 -22.343 1.00 87.75 238 GLU A C 1
ATOM 1859 O O . GLU A 1 238 ? 15.378 4.724 -22.487 1.00 87.75 238 GLU A O 1
ATOM 1864 N N . VAL A 1 239 ? 13.429 3.842 -21.820 1.00 89.56 239 VAL A N 1
ATOM 1865 C CA . VAL A 1 239 ? 12.805 5.122 -21.466 1.00 89.56 239 VAL A CA 1
ATOM 1866 C C . VAL A 1 239 ? 13.144 5.485 -20.019 1.00 89.56 239 VAL A C 1
ATOM 1868 O O . VAL A 1 239 ? 12.738 4.755 -19.114 1.00 89.56 239 VAL A O 1
ATOM 1871 N N . PRO A 1 240 ? 13.832 6.612 -19.752 1.00 92.69 240 PRO A N 1
ATOM 1872 C CA . PRO A 1 240 ? 14.049 7.101 -18.393 1.00 92.69 240 PRO A CA 1
ATOM 1873 C C . PRO A 1 240 ? 12.724 7.468 -17.718 1.00 92.69 240 PRO A C 1
ATOM 1875 O O . PRO A 1 240 ? 11.911 8.186 -18.297 1.00 92.69 240 PRO A O 1
ATOM 1878 N N . VAL A 1 241 ? 12.524 7.011 -16.482 1.00 93.94 241 VAL A N 1
ATOM 1879 C CA . VAL A 1 241 ? 11.303 7.271 -15.694 1.00 93.94 241 VAL A CA 1
ATOM 1880 C C . VAL A 1 241 ? 11.586 7.990 -14.378 1.00 93.94 241 VAL A C 1
ATOM 1882 O O . VAL A 1 241 ? 10.668 8.527 -13.766 1.00 93.94 241 VAL A O 1
ATOM 1885 N N . GLY A 1 242 ? 12.846 8.042 -13.943 1.00 94.38 242 GLY A N 1
ATOM 1886 C CA . GLY A 1 242 ? 13.232 8.801 -12.761 1.00 94.38 242 GLY A CA 1
ATOM 1887 C C . GLY A 1 242 ? 14.710 8.683 -12.421 1.00 94.38 242 GLY A C 1
ATOM 1888 O O . GLY A 1 242 ? 15.464 7.952 -13.063 1.00 94.38 242 GLY A O 1
ATOM 1889 N N . THR A 1 243 ? 15.103 9.397 -11.373 1.00 95.06 243 THR A N 1
ATOM 1890 C CA . THR A 1 243 ? 16.456 9.374 -10.818 1.00 95.06 243 THR A CA 1
ATOM 1891 C C . THR A 1 243 ? 16.382 8.931 -9.367 1.00 95.06 243 THR A C 1
ATOM 1893 O O . THR A 1 243 ? 15.477 9.333 -8.637 1.00 95.06 243 THR A O 1
ATOM 1896 N N . ILE A 1 244 ? 17.327 8.100 -8.938 1.00 94.81 244 ILE A N 1
ATOM 1897 C CA . ILE A 1 244 ? 17.412 7.667 -7.545 1.00 94.81 244 ILE A CA 1
ATOM 1898 C C . ILE A 1 244 ? 17.829 8.854 -6.675 1.00 94.81 244 ILE A C 1
ATOM 1900 O O . ILE A 1 244 ? 18.946 9.345 -6.806 1.00 94.81 244 ILE A O 1
ATOM 1904 N N . GLU A 1 245 ? 16.960 9.278 -5.760 1.00 93.19 245 GLU A N 1
ATOM 1905 C CA . GLU A 1 245 ? 17.287 10.304 -4.757 1.00 93.19 245 GLU A CA 1
ATOM 1906 C C . GLU A 1 245 ? 17.844 9.705 -3.460 1.00 93.19 245 GLU A C 1
ATOM 1908 O O . GLU A 1 245 ? 18.654 10.328 -2.787 1.00 93.19 245 GLU A O 1
ATOM 1913 N N . ARG A 1 246 ? 17.395 8.505 -3.072 1.00 90.62 246 ARG A N 1
ATOM 1914 C CA . ARG A 1 246 ? 17.841 7.818 -1.851 1.00 90.62 246 ARG A CA 1
ATOM 1915 C C . ARG A 1 246 ? 17.467 6.339 -1.855 1.00 90.62 246 ARG A C 1
ATOM 1917 O O . ARG A 1 246 ? 16.524 5.937 -2.532 1.00 90.62 246 ARG A O 1
ATOM 1924 N N . SER A 1 247 ? 18.158 5.573 -1.018 1.00 86.88 247 SER A N 1
ATOM 1925 C CA . SER A 1 247 ? 17.769 4.222 -0.596 1.00 86.88 247 SER A CA 1
ATOM 1926 C C . SER A 1 247 ? 17.068 4.300 0.764 1.00 86.88 247 SER A C 1
ATOM 1928 O O . SER A 1 247 ? 17.441 5.139 1.588 1.00 86.88 247 SER A O 1
ATOM 1930 N N . LEU A 1 248 ? 16.061 3.453 0.994 1.00 82.06 248 LEU A N 1
ATOM 1931 C CA . LEU A 1 248 ? 15.261 3.415 2.227 1.00 82.06 248 LEU A CA 1
ATOM 1932 C C . LEU A 1 248 ? 15.505 2.146 3.043 1.00 82.06 248 LEU A C 1
ATOM 1934 O O . LEU A 1 248 ? 15.860 1.112 2.435 1.00 82.06 248 LEU A O 1
#

Foldseek 3Di:
DDFFWDDPNDTFADDLQKDKFLQQDQDPCSQQQQKMKIGDNVQDFFAFDWGRAWAFWADKDKDADDDDDPDDFDRIKMWIWGDHPVDDFKTKIKIQFDAPDDGGDTDHGGDTGGTGGRHPVDDPPDITIMMIGMATPVCRVPSVRTDNIDGPWADDKDFDDDFDPDWDWAFDDDDPVDTDTDIDRFDWDDIPRDIAGFKDWPLTIRQAHWGVHQHPYPDTDGTNRDDDDFQIFIDRRNHTRDTHHDDD

Sequence (248 aa):
MHVIGEAKGIKLHVSKDAYFSYFNSPYSGHSHAAAIDIYPYHHEWGGPVVSPVTGKLVRIRKTTMGMKKEFPTEDYDFGIAIQPEDCEDAIVRILHCSPSLKEGDSVARGDVIGSTIRSRYFNYWTGPHYHIELMRLDSFPRSTRSYQLTLPFRFESKKIEELPSSVEFLIDTVSEDFIAGYPKGLSHTTIDGYTGLSGICNGKDVVGILDGGLSHYKHGGVIGHTNSIEGSIIGLQEVPVGTIERSL

Secondary structure (DSSP, 8-state):
-EEEEEETTEEEEE-TT-EEESSSSSSTTGGGT-EEEEE-TT-STT-EEE-SSSEEEEEEEEEE-SSPPSS---SEEEEEEEEETT-SSEEEEEESEEESS-TT-EE-TT-EEEEE---TTS-TTPPS-EEEEEEEGGGTT-GGGBPPPBP------EE-S---S--EEEEEEE-SS-EEEEEES--EEEETTEEEEEEEETTTEEEEEETTSS-SSS---EET--S--TTPEEEETTEEEEE-----